Protein AF-A0A1V5IVJ1-F1 (afdb_monomer_lite)

pLDDT: mean 81.97, std 13.5, range [37.94, 95.31]

Secondary structure (DSSP, 8-state):
--TTTTTS-----S--TTB-TT--B---IIIIIHHHHHHHHH-HHHHHHHHHHHHHHHHHSTTTT----S-HHHHHHHHHHHHHHHHHHHHHH-S-------HHHHHHHHHSS---HHHHHHHHHHHHHHTTSSEEEE-HHHHHHHHTT--SHHHHHHHTT-TTTHHHHHHHHSHHHHHHHHHHHHHTTS-EEE--TT-S-EEEESS--HHHHHHHHHHHHHHHHHHHHHHHHHT--

Structure (mmCIF, N/CA/C/O backbone):
data_AF-A0A1V5IVJ1-F1
#
_entry.id   AF-A0A1V5IVJ1-F1
#
loop_
_atom_site.group_PDB
_atom_site.id
_atom_site.type_symbol
_atom_site.label_atom_id
_atom_site.label_alt_id
_atom_site.label_comp_id
_atom_site.label_asym_id
_atom_site.label_entity_id
_atom_site.label_seq_id
_atom_site.pdbx_PDB_ins_code
_atom_site.Cartn_x
_atom_site.Cartn_y
_atom_site.Cartn_z
_atom_site.occupancy
_atom_site.B_iso_or_equiv
_atom_site.auth_seq_id
_atom_site.auth_comp_id
_atom_site.auth_asym_id
_atom_site.auth_atom_id
_atom_site.pdbx_PDB_model_num
ATOM 1 N N . MET A 1 1 ? -9.839 -1.812 45.094 1.00 43.66 1 MET A N 1
ATOM 2 C CA . MET A 1 1 ? -11.098 -2.461 44.650 1.00 43.66 1 MET A CA 1
ATOM 3 C C . MET A 1 1 ? -12.091 -2.647 45.793 1.00 43.66 1 MET A C 1
ATOM 5 O O . MET A 1 1 ? -13.270 -2.751 45.511 1.00 43.66 1 MET A O 1
ATOM 9 N N . THR A 1 2 ? -11.648 -2.655 47.051 1.00 42.44 2 THR A N 1
ATOM 10 C CA . THR A 1 2 ? -12.499 -2.781 48.245 1.00 42.44 2 THR A CA 1
ATOM 11 C C . THR A 1 2 ? -13.197 -1.482 48.668 1.00 42.44 2 THR A C 1
ATOM 13 O O . THR A 1 2 ? -14.272 -1.553 49.240 1.00 42.44 2 THR A O 1
ATOM 16 N N . GLU A 1 3 ? -12.654 -0.309 48.332 1.00 37.94 3 GLU A N 1
ATOM 17 C CA . GLU A 1 3 ? -13.213 0.989 48.768 1.00 37.94 3 GLU A CA 1
ATOM 18 C C . GLU A 1 3 ? -14.495 1.414 48.026 1.00 37.94 3 GLU A C 1
ATOM 20 O O . GLU A 1 3 ? -15.264 2.207 48.545 1.00 37.94 3 GLU A O 1
ATOM 25 N N . ALA A 1 4 ? -14.788 0.864 46.841 1.00 46.69 4 ALA A N 1
ATOM 26 C CA . ALA A 1 4 ? -15.993 1.231 46.079 1.00 46.69 4 ALA A CA 1
ATOM 27 C C . ALA A 1 4 ? -17.274 0.510 46.551 1.00 46.69 4 ALA A C 1
ATOM 29 O O . ALA A 1 4 ? -18.354 0.763 46.020 1.00 46.69 4 ALA A O 1
ATOM 30 N N . ILE A 1 5 ? -17.149 -0.417 47.507 1.00 47.50 5 ILE A N 1
ATOM 31 C CA . ILE A 1 5 ? -18.269 -1.199 48.047 1.00 47.50 5 ILE A CA 1
ATOM 32 C C . ILE A 1 5 ? -18.933 -0.453 49.218 1.00 47.50 5 ILE A C 1
ATOM 34 O O . ILE A 1 5 ? -20.138 -0.587 49.414 1.00 47.50 5 ILE A O 1
ATOM 38 N N . GLU A 1 6 ? -18.186 0.371 49.960 1.00 42.41 6 GLU A N 1
ATOM 39 C CA . GLU A 1 6 ? -18.682 1.035 51.177 1.00 42.41 6 GLU A CA 1
ATOM 40 C C . GLU A 1 6 ? -19.533 2.291 50.912 1.00 42.41 6 GLU A C 1
ATOM 42 O O . GLU A 1 6 ? -20.370 2.628 51.744 1.00 42.41 6 GLU A O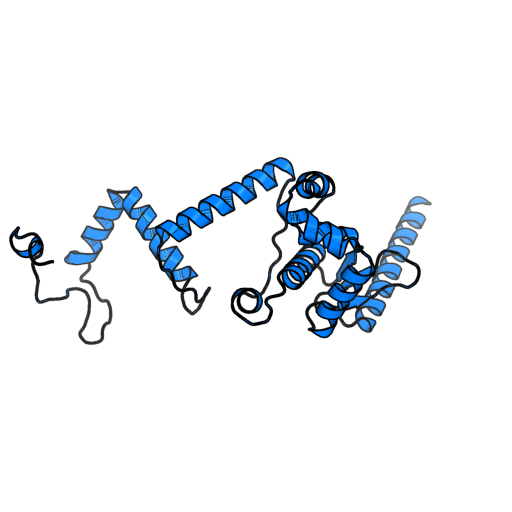 1
ATOM 47 N N . ASP A 1 7 ? -19.429 2.914 49.732 1.00 46.75 7 ASP A N 1
ATOM 48 C CA . ASP A 1 7 ? -20.204 4.120 49.374 1.00 46.75 7 ASP A CA 1
ATOM 49 C C . ASP A 1 7 ? -21.573 3.828 48.717 1.00 46.75 7 ASP A C 1
ATOM 51 O O . ASP A 1 7 ? -22.264 4.741 48.266 1.00 46.75 7 ASP A O 1
ATOM 55 N N . GLY A 1 8 ? -22.003 2.562 48.646 1.00 44.66 8 GLY A N 1
ATOM 56 C CA . GLY A 1 8 ? -23.362 2.205 48.207 1.00 44.66 8 GLY A CA 1
ATOM 57 C C . GLY A 1 8 ? -23.671 2.431 46.718 1.00 44.66 8 GLY A C 1
ATOM 58 O O . GLY A 1 8 ? -24.839 2.454 46.338 1.00 44.66 8 GLY A O 1
ATOM 59 N N . VAL A 1 9 ? -22.656 2.584 45.860 1.00 51.34 9 VAL A N 1
ATOM 60 C CA . VAL A 1 9 ? -22.851 2.907 44.428 1.00 51.34 9 VAL A CA 1
ATOM 61 C C . VAL A 1 9 ? -22.916 1.664 43.524 1.00 51.34 9 VAL A C 1
ATOM 63 O O . VAL A 1 9 ? -23.372 1.756 42.387 1.00 51.34 9 VAL A O 1
ATOM 66 N N . ILE A 1 10 ? -22.523 0.479 44.003 1.00 44.56 10 ILE A N 1
ATOM 67 C CA . ILE A 1 10 ? -22.585 -0.760 43.209 1.00 44.56 10 ILE A CA 1
ATOM 68 C C . ILE A 1 10 ? -23.502 -1.766 43.908 1.00 44.56 10 ILE A C 1
ATOM 70 O O . ILE A 1 10 ? -23.067 -2.559 44.741 1.00 44.56 10 ILE A O 1
ATOM 74 N N . LEU A 1 11 ? -24.787 -1.724 43.554 1.00 43.91 11 LEU A N 1
ATOM 75 C CA . LEU A 1 11 ? -25.738 -2.786 43.867 1.00 43.91 11 LEU A CA 1
ATOM 76 C C . LEU A 1 11 ? -25.387 -4.005 43.003 1.00 43.91 11 LEU A C 1
ATOM 78 O O . LEU A 1 11 ? -25.538 -3.972 41.783 1.00 43.91 11 LEU A O 1
ATOM 82 N N . TYR A 1 12 ? -24.897 -5.076 43.627 1.00 43.28 12 TYR A N 1
ATOM 83 C CA . TYR A 1 12 ? -24.892 -6.394 42.995 1.00 43.28 12 TYR A CA 1
ATOM 84 C C . TYR A 1 12 ? -26.333 -6.905 42.996 1.00 43.28 12 TYR A C 1
ATOM 86 O O . TYR A 1 12 ? -26.776 -7.535 43.953 1.00 43.28 12 TYR A O 1
ATOM 94 N N . GLU A 1 13 ? -27.091 -6.590 41.949 1.00 50.44 13 GLU A N 1
ATOM 95 C CA . GLU A 1 13 ? -28.313 -7.336 41.673 1.00 50.44 13 GLU A CA 1
ATOM 96 C C . GLU A 1 13 ? -27.906 -8.729 41.173 1.00 50.44 13 GLU A C 1
ATOM 98 O O . GLU A 1 13 ? -27.255 -8.869 40.139 1.00 50.44 13 GLU A O 1
ATOM 103 N N . ASP A 1 14 ? -28.284 -9.770 41.923 1.00 50.06 14 ASP A N 1
ATOM 104 C CA . ASP A 1 14 ? -28.077 -11.193 41.586 1.00 50.06 14 ASP A CA 1
ATOM 105 C C . ASP A 1 14 ? -28.703 -11.597 40.233 1.00 50.06 14 ASP A C 1
ATOM 107 O O . ASP A 1 14 ? -28.431 -12.674 39.699 1.00 50.06 14 ASP A O 1
ATOM 111 N N . ASN A 1 15 ? -29.523 -10.724 39.647 1.00 53.91 15 ASN A N 1
ATOM 112 C CA . ASN A 1 15 ? -30.013 -10.851 38.289 1.00 53.91 15 ASN A CA 1
ATOM 113 C C . ASN A 1 15 ? -29.080 -10.100 37.349 1.00 53.91 15 ASN A C 1
ATOM 115 O O . ASN A 1 15 ? -29.074 -8.879 37.322 1.00 53.91 15 ASN A O 1
ATOM 119 N N . ASN A 1 16 ? -28.338 -10.834 36.526 1.00 56.56 16 ASN A N 1
ATOM 120 C CA . ASN A 1 16 ? -27.680 -10.279 35.351 1.00 56.56 16 ASN A CA 1
ATOM 121 C C . ASN A 1 16 ? -28.769 -10.035 34.279 1.00 56.56 16 ASN A C 1
ATOM 123 O O . ASN A 1 16 ? -29.047 -10.956 33.506 1.00 56.56 16 ASN A O 1
ATOM 127 N N . PRO A 1 17 ? -29.439 -8.860 34.221 1.00 60.94 17 PRO A N 1
ATOM 128 C CA . PRO A 1 17 ? -30.780 -8.704 33.630 1.00 60.94 17 PRO A CA 1
ATOM 129 C C . PRO A 1 17 ? -30.790 -8.800 32.102 1.00 60.94 17 PRO A C 1
ATOM 131 O O . PRO A 1 17 ? -31.817 -8.612 31.454 1.00 60.94 17 PRO A O 1
ATOM 134 N N . GLY A 1 18 ? -29.627 -9.051 31.508 1.00 64.50 18 GLY A N 1
ATOM 135 C CA . GLY A 1 18 ? -29.472 -9.168 30.077 1.00 64.50 18 GLY A CA 1
ATOM 136 C C . GLY A 1 18 ? -28.622 -10.325 29.614 1.00 64.50 18 GLY A C 1
ATOM 137 O O . GLY A 1 18 ? -28.438 -10.415 28.413 1.00 64.50 18 GLY A O 1
ATOM 138 N N . PHE A 1 19 ? -28.126 -11.215 30.475 1.00 67.69 19 PHE A N 1
ATOM 139 C CA . PHE A 1 19 ? -27.420 -12.413 30.014 1.00 67.69 19 PHE A CA 1
ATOM 140 C C . PHE A 1 19 ? -28.068 -13.670 30.578 1.00 67.69 19 PHE A C 1
ATOM 142 O O . PHE A 1 19 ? -28.168 -13.838 31.790 1.00 67.69 19 PHE A O 1
ATOM 149 N N . ASP A 1 20 ? -28.486 -14.573 29.692 1.00 74.81 20 ASP A N 1
ATOM 150 C CA . ASP A 1 20 ? -28.977 -15.879 30.118 1.00 74.81 20 ASP A CA 1
ATOM 151 C C . ASP A 1 20 ? -27.824 -16.797 30.570 1.00 74.81 20 ASP A C 1
ATOM 153 O O . ASP A 1 20 ? -26.641 -16.534 30.335 1.00 74.81 20 ASP A O 1
ATOM 157 N N . ALA A 1 21 ? -28.162 -17.932 31.188 1.00 72.38 21 ALA A N 1
ATOM 158 C CA . ALA A 1 21 ? -27.181 -18.920 31.649 1.00 72.38 21 ALA A CA 1
ATOM 159 C C . ALA A 1 21 ? -26.329 -19.540 30.516 1.00 72.38 21 ALA A C 1
ATOM 161 O O . ALA A 1 21 ? -25.344 -20.225 30.788 1.00 72.38 21 ALA A O 1
ATOM 162 N N . LYS A 1 22 ? -26.702 -19.328 29.247 1.00 75.44 22 LYS A N 1
ATOM 163 C CA . LYS A 1 22 ? -25.954 -19.764 28.058 1.00 75.44 22 LYS A CA 1
ATOM 164 C C . LYS A 1 22 ? -25.075 -18.644 27.485 1.00 75.44 22 LYS A C 1
ATOM 166 O O . LYS A 1 22 ? -24.388 -18.874 26.492 1.00 75.44 22 LYS A O 1
ATOM 171 N N . GLY A 1 23 ? -25.071 -17.464 28.107 1.00 69.62 23 GLY A N 1
ATOM 172 C CA . GLY A 1 23 ? -24.316 -16.291 27.679 1.00 69.62 23 GLY A CA 1
ATOM 173 C C . GLY A 1 23 ? -24.965 -15.514 26.532 1.00 69.62 23 GLY A C 1
ATOM 174 O O . GLY A 1 23 ? -24.303 -14.657 25.946 1.00 69.62 23 GLY A O 1
ATOM 175 N N . ASN A 1 24 ? -26.227 -15.788 26.188 1.00 75.19 24 ASN A N 1
ATOM 176 C CA . ASN A 1 24 ? -26.945 -14.985 25.202 1.00 75.19 24 ASN A CA 1
ATOM 177 C C . ASN A 1 24 ? -27.361 -13.657 25.825 1.00 75.19 24 ASN A C 1
ATOM 179 O O . ASN A 1 24 ? -27.881 -13.627 26.941 1.00 75.19 24 ASN A O 1
ATOM 183 N N . PHE A 1 25 ? -27.166 -12.575 25.075 1.00 79.94 25 PHE A N 1
ATOM 184 C CA . PHE A 1 25 ? -27.536 -11.236 25.507 1.00 79.94 25 PHE A CA 1
ATOM 185 C C . PHE A 1 25 ? -29.002 -10.933 25.157 1.00 79.94 25 PHE A C 1
ATOM 187 O O . PHE A 1 25 ? -29.312 -10.692 23.992 1.00 79.94 25 PHE A O 1
ATOM 194 N N . ASN A 1 26 ? -29.885 -10.950 26.157 1.00 76.94 26 ASN A N 1
ATOM 195 C CA . ASN A 1 26 ? -31.317 -10.650 26.073 1.00 76.94 26 ASN A CA 1
ATOM 196 C C . ASN A 1 26 ? -31.719 -9.625 27.156 1.00 76.94 26 ASN A C 1
ATOM 198 O O . ASN A 1 26 ? -32.414 -9.990 28.103 1.00 76.94 26 ASN A O 1
ATOM 202 N N . PRO A 1 27 ? -31.251 -8.367 27.071 1.00 77.69 27 PRO A N 1
ATOM 203 C CA . PRO A 1 27 ? -31.594 -7.330 28.040 1.00 77.69 27 PRO A CA 1
ATOM 204 C C . PRO A 1 27 ? -33.080 -6.991 27.990 1.00 77.69 27 PRO A C 1
ATOM 206 O O . PRO A 1 27 ? -33.656 -6.847 26.908 1.00 77.69 27 PRO A O 1
ATOM 209 N N . GLU A 1 28 ? -33.685 -6.803 29.160 1.00 78.50 28 GLU A N 1
ATOM 210 C CA . GLU A 1 28 ? -35.045 -6.282 29.249 1.00 78.50 28 GLU A CA 1
ATOM 211 C C . GLU A 1 28 ? -35.093 -4.848 28.684 1.00 78.50 28 GLU A C 1
ATOM 213 O O . GLU A 1 28 ? -34.353 -3.975 29.158 1.00 78.50 28 GLU A O 1
ATOM 218 N N . PRO A 1 29 ? -35.919 -4.576 27.653 1.00 77.56 29 PRO A N 1
ATOM 219 C CA . PRO A 1 29 ? -35.870 -3.296 26.957 1.00 77.56 29 PRO A CA 1
ATOM 220 C C . PRO A 1 29 ? -36.126 -2.094 27.865 1.00 77.56 29 PRO A C 1
ATOM 222 O O . PRO A 1 29 ? -35.379 -1.120 27.807 1.00 77.56 29 PRO A O 1
ATOM 225 N N . ASP A 1 30 ? -37.126 -2.176 28.741 1.00 79.19 30 ASP A N 1
ATOM 226 C CA . ASP A 1 30 ? -37.542 -1.045 29.573 1.00 79.19 30 ASP A CA 1
ATOM 227 C C . ASP A 1 30 ? -36.564 -0.743 30.715 1.00 79.19 30 ASP A C 1
ATOM 229 O O . ASP A 1 30 ? -36.377 0.422 31.065 1.00 79.19 30 ASP A O 1
ATOM 233 N N . LEU A 1 31 ? -35.896 -1.768 31.253 1.00 73.62 31 LEU A N 1
ATOM 234 C CA . LEU A 1 31 ? -34.946 -1.618 32.359 1.00 73.62 31 LEU A CA 1
ATOM 235 C C . LEU A 1 31 ? -33.523 -1.307 31.890 1.00 73.62 31 LEU A C 1
ATOM 237 O O . LEU A 1 31 ? -32.784 -0.618 32.589 1.00 73.62 31 LEU A O 1
ATOM 241 N N . CYS A 1 32 ? -33.120 -1.806 30.718 1.00 73.38 32 CYS A N 1
ATOM 242 C CA . CYS A 1 32 ? -31.726 -1.737 30.279 1.00 73.38 32 CYS A CA 1
ATOM 243 C C . CYS A 1 32 ? -31.532 -0.948 28.980 1.00 73.38 32 CYS A C 1
ATOM 245 O O . CYS A 1 32 ? -30.604 -0.143 28.891 1.00 73.38 32 CYS A O 1
ATOM 247 N N . LEU A 1 33 ? -32.376 -1.155 27.961 1.00 78.25 33 LEU A N 1
ATOM 248 C CA . LEU A 1 33 ? -32.174 -0.530 26.646 1.00 78.25 33 LEU A CA 1
ATOM 249 C C . LEU A 1 33 ? -32.688 0.910 26.604 1.00 78.25 33 LEU A C 1
ATOM 251 O O . LEU A 1 33 ? -31.963 1.792 26.155 1.00 78.25 33 LEU A O 1
ATOM 255 N N . ASN A 1 34 ? -33.900 1.170 27.091 1.00 84.38 34 ASN A N 1
ATOM 256 C CA . ASN A 1 34 ? -34.519 2.495 27.033 1.00 84.38 34 ASN A CA 1
ATOM 257 C C . ASN A 1 34 ? -33.730 3.557 27.822 1.00 84.38 34 ASN A C 1
ATOM 259 O O . ASN A 1 34 ? -33.500 4.637 27.271 1.00 84.38 34 ASN A O 1
ATOM 263 N N . PRO A 1 35 ? -33.239 3.285 29.050 1.00 85.31 35 PRO A N 1
ATOM 264 C CA . PRO A 1 35 ? -32.388 4.236 29.763 1.00 85.31 35 PRO A CA 1
ATOM 265 C C . PRO A 1 35 ? -31.069 4.505 29.035 1.00 85.31 35 PRO A C 1
ATOM 267 O O . PRO A 1 35 ? -30.630 5.651 28.965 1.00 85.31 35 PRO A O 1
ATOM 270 N N . LEU A 1 36 ? -30.457 3.470 28.445 1.00 82.75 36 LEU A N 1
ATOM 271 C CA . LEU A 1 36 ? -29.227 3.613 27.668 1.00 82.75 36 LEU A CA 1
ATOM 272 C C . LEU A 1 36 ? -29.454 4.450 26.403 1.00 82.75 36 LEU A C 1
ATOM 274 O O . LEU A 1 36 ? -28.656 5.333 26.107 1.00 82.75 36 LEU A O 1
ATOM 278 N N . VAL A 1 37 ? -30.539 4.202 25.665 1.00 86.25 37 VAL A N 1
ATOM 279 C CA . VAL A 1 37 ? -30.902 4.990 24.478 1.00 86.25 37 VAL A CA 1
ATOM 280 C C . VAL A 1 37 ? -31.110 6.450 24.863 1.00 86.25 37 VAL A C 1
ATOM 282 O O . VAL A 1 37 ? -30.504 7.320 24.245 1.00 86.25 37 VAL A O 1
ATOM 285 N N . LYS A 1 38 ? -31.873 6.715 25.927 1.00 89.12 38 LYS A N 1
ATOM 286 C CA . LYS A 1 38 ? -32.098 8.072 26.430 1.00 89.12 38 LYS A CA 1
ATOM 287 C C . LYS A 1 38 ? -30.787 8.769 26.814 1.00 89.12 38 LYS A C 1
ATOM 289 O O . LYS A 1 38 ? -30.572 9.913 26.431 1.00 89.12 38 LYS A O 1
ATOM 294 N N . LEU A 1 39 ? -29.875 8.066 27.486 1.00 87.94 39 LEU A N 1
ATOM 295 C CA . LEU A 1 39 ? -28.550 8.592 27.829 1.00 87.94 39 LEU A CA 1
ATOM 296 C C . LEU A 1 39 ? -27.737 8.974 26.578 1.00 87.94 39 LEU A C 1
ATOM 298 O O . LEU A 1 39 ? -27.104 10.025 26.548 1.00 87.94 39 LEU A O 1
ATOM 302 N N . LEU A 1 40 ? -27.775 8.147 25.529 1.00 89.94 40 LEU A N 1
ATOM 303 C CA . LEU A 1 40 ? -27.100 8.429 24.255 1.00 89.94 40 LEU A CA 1
ATOM 304 C C . LEU A 1 40 ? -27.788 9.558 23.460 1.00 89.94 40 LEU A C 1
ATOM 306 O O . LEU A 1 40 ? -27.151 10.216 22.637 1.00 89.94 40 LEU A O 1
ATOM 310 N N . GLU A 1 41 ? -29.085 9.781 23.659 1.00 91.88 41 GLU A N 1
ATOM 311 C CA . GLU A 1 41 ? -29.806 10.916 23.076 1.00 91.88 41 GLU A CA 1
ATOM 312 C C . GLU A 1 41 ? -29.465 12.234 23.782 1.00 91.88 41 GLU A C 1
ATOM 314 O O . GLU A 1 41 ? -29.285 13.253 23.112 1.00 91.88 41 GLU A O 1
ATOM 319 N N . GLU A 1 42 ? -29.333 12.204 25.109 1.00 94.69 42 GLU A N 1
ATOM 320 C CA . GLU A 1 42 ? -29.007 13.366 25.942 1.00 94.69 42 GLU A CA 1
ATOM 321 C C . GLU A 1 42 ? -27.520 13.758 25.850 1.00 94.69 42 GLU A C 1
ATOM 323 O O . GLU A 1 42 ? -27.202 14.949 25.813 1.00 94.69 42 GLU A O 1
ATOM 328 N N . ASP A 1 43 ? -26.606 12.785 25.742 1.00 93.44 43 ASP A N 1
ATOM 329 C CA . ASP A 1 43 ? -25.166 13.017 25.591 1.00 93.44 43 ASP A CA 1
ATOM 330 C C . ASP A 1 43 ? -24.650 12.588 24.205 1.00 93.44 43 ASP A C 1
ATOM 332 O O . ASP A 1 43 ? -24.231 11.451 23.956 1.00 93.44 43 ASP A O 1
ATOM 336 N N . SER A 1 44 ? -24.609 13.563 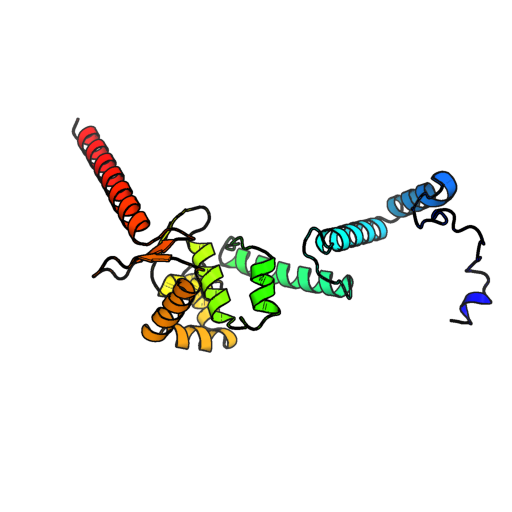23.292 1.00 92.25 44 SER A N 1
ATOM 337 C CA . SER A 1 44 ? -24.062 13.380 21.941 1.00 92.25 44 SER A CA 1
ATOM 338 C C . SER A 1 44 ? -22.609 12.891 21.912 1.00 92.25 44 SER A C 1
ATOM 340 O O . SER A 1 44 ? -22.249 12.121 21.021 1.00 92.25 44 SER A O 1
ATOM 342 N N . ARG A 1 45 ? -21.774 13.285 22.882 1.00 90.50 45 ARG A N 1
ATOM 343 C CA . ARG A 1 45 ? -20.370 12.867 22.932 1.00 90.50 45 ARG A CA 1
ATOM 344 C C . ARG A 1 45 ? -20.276 11.398 23.317 1.00 90.50 45 ARG A C 1
ATOM 346 O O . ARG A 1 45 ? -19.540 10.652 22.673 1.00 90.50 45 ARG A O 1
ATOM 353 N N . MET A 1 46 ? -21.031 10.984 24.333 1.00 89.00 46 MET A N 1
ATOM 354 C CA . MET A 1 46 ? -21.102 9.582 24.738 1.00 89.00 46 MET A CA 1
ATOM 355 C C . MET A 1 46 ? -21.603 8.704 23.587 1.00 89.00 46 MET A C 1
ATOM 357 O O . MET A 1 46 ? -21.031 7.644 23.322 1.00 89.00 46 MET A O 1
ATOM 361 N N . ARG A 1 47 ? -22.615 9.170 22.847 1.00 91.88 47 ARG A N 1
ATOM 362 C CA . ARG A 1 47 ? -23.110 8.488 21.647 1.00 91.88 47 ARG A CA 1
ATOM 363 C C . ARG A 1 47 ? -22.039 8.312 20.581 1.00 91.88 47 ARG A C 1
ATOM 365 O O . ARG A 1 47 ? -21.868 7.204 20.073 1.00 91.88 47 ARG A O 1
ATOM 372 N N . ASP A 1 48 ? -21.307 9.368 20.256 1.00 89.81 48 ASP A N 1
ATOM 373 C CA . ASP A 1 48 ? -20.263 9.312 19.233 1.00 89.81 48 ASP A CA 1
ATOM 374 C C . ASP A 1 48 ? -19.108 8.384 19.650 1.00 89.81 48 ASP A C 1
ATOM 376 O O . ASP A 1 48 ? -18.586 7.623 18.829 1.00 89.81 48 ASP A O 1
ATOM 380 N N . GLU A 1 49 ? -18.736 8.381 20.935 1.00 88.19 49 GLU A N 1
ATOM 381 C CA . GLU A 1 49 ? -17.741 7.454 21.486 1.00 88.19 49 GLU A CA 1
ATOM 382 C C . GLU A 1 49 ? -18.226 5.994 21.443 1.00 88.19 49 GLU A C 1
ATOM 384 O O . GLU A 1 49 ? -17.459 5.107 21.052 1.00 88.19 49 GLU A O 1
ATOM 389 N N . ALA A 1 50 ? -19.499 5.736 21.761 1.00 88.94 50 ALA A N 1
ATOM 390 C CA . ALA A 1 50 ? -20.100 4.406 21.673 1.00 88.94 50 ALA A CA 1
ATOM 391 C C . ALA A 1 50 ? -20.148 3.889 20.224 1.00 88.94 50 ALA A C 1
ATOM 393 O O . ALA A 1 50 ? -19.759 2.747 19.959 1.00 88.94 50 ALA A O 1
ATOM 394 N N . ILE A 1 51 ? -20.551 4.739 19.271 1.00 90.06 51 ILE A N 1
ATOM 395 C CA . ILE A 1 51 ? -20.553 4.416 17.836 1.00 90.06 51 ILE A CA 1
ATOM 396 C C . ILE A 1 51 ? -19.135 4.091 17.361 1.00 90.06 51 ILE A C 1
ATOM 398 O O . ILE A 1 51 ? -18.929 3.069 16.702 1.00 90.06 51 ILE A O 1
ATOM 402 N N . LEU A 1 52 ? -18.149 4.925 17.707 1.00 87.94 52 LEU A N 1
ATOM 403 C CA . LEU A 1 52 ? -16.756 4.686 17.337 1.00 87.94 52 LEU A CA 1
ATOM 404 C C . LEU A 1 52 ? -16.252 3.359 17.913 1.00 87.94 52 LEU A C 1
ATOM 406 O O . LEU A 1 52 ? -15.626 2.579 17.198 1.00 87.94 52 LEU A O 1
ATOM 410 N N . ASN A 1 53 ? -16.543 3.084 19.185 1.00 88.50 53 ASN A N 1
ATOM 411 C CA . ASN A 1 53 ? -16.150 1.840 19.836 1.00 88.50 53 ASN A CA 1
ATOM 412 C C . ASN A 1 53 ? -16.723 0.617 19.098 1.00 88.50 53 ASN A C 1
ATOM 414 O O . ASN A 1 53 ? -15.988 -0.309 18.748 1.00 88.50 53 ASN A O 1
ATOM 418 N N . TYR A 1 54 ? -18.017 0.651 18.773 1.00 89.69 54 TYR A N 1
ATOM 419 C CA . TYR A 1 54 ? -18.670 -0.398 17.992 1.00 89.69 54 TYR A CA 1
ATOM 420 C C . TYR A 1 54 ? -18.015 -0.588 16.613 1.00 89.69 54 TYR A C 1
ATOM 422 O O . TYR A 1 54 ? -17.677 -1.712 16.234 1.00 89.69 54 TYR A O 1
ATOM 430 N N . GLN A 1 55 ? -17.777 0.503 15.879 1.00 90.44 55 GLN A N 1
ATOM 431 C CA . GLN A 1 55 ? -17.139 0.464 14.558 1.00 90.44 55 GLN A CA 1
ATOM 432 C C . GLN A 1 55 ? -15.727 -0.128 14.614 1.00 90.44 55 GLN A C 1
ATOM 434 O O . GLN A 1 55 ? -15.359 -0.929 13.750 1.00 90.44 55 GLN A O 1
ATOM 439 N N . LEU A 1 56 ? -14.945 0.234 15.636 1.00 89.00 56 LEU A N 1
ATOM 440 C CA . LEU A 1 56 ? -13.610 -0.311 15.858 1.00 89.00 56 LEU A CA 1
ATOM 441 C C . LEU A 1 56 ? -13.672 -1.820 16.103 1.00 89.00 56 LEU A C 1
ATOM 443 O O . LEU A 1 56 ? -13.009 -2.571 15.387 1.00 89.00 56 LEU A O 1
ATOM 447 N N . HIS A 1 57 ? -14.514 -2.276 17.035 1.00 88.50 57 HIS A N 1
ATOM 448 C CA . HIS A 1 57 ? -14.665 -3.702 17.331 1.00 88.50 57 HIS A CA 1
ATOM 449 C C . HIS A 1 57 ? -15.133 -4.511 16.119 1.00 88.50 57 HIS A C 1
ATOM 451 O O . HIS A 1 57 ? -14.575 -5.581 15.846 1.00 88.50 57 HIS A O 1
ATOM 457 N N . LEU A 1 58 ? -16.097 -3.989 15.355 1.00 91.19 58 LEU A N 1
ATOM 458 C CA . LEU A 1 58 ? -16.556 -4.609 14.115 1.00 91.19 58 LEU A CA 1
ATOM 459 C C . LEU A 1 58 ? -15.410 -4.713 13.102 1.00 91.19 58 LEU A C 1
ATOM 461 O O . LEU A 1 58 ? -15.128 -5.800 12.598 1.00 91.19 58 LEU A O 1
ATOM 465 N N . GLY A 1 59 ? -14.696 -3.612 12.853 1.00 89.12 59 GLY A N 1
ATOM 466 C CA . GLY A 1 59 ? -13.577 -3.572 11.913 1.00 89.12 59 GLY A CA 1
ATOM 467 C C . GLY A 1 59 ? -12.422 -4.496 12.306 1.00 89.12 59 GLY A C 1
ATOM 468 O O . GLY A 1 59 ? -11.768 -5.074 11.437 1.00 89.12 59 GLY A O 1
ATOM 469 N N . THR A 1 60 ? -12.181 -4.696 13.601 1.00 89.06 60 THR A N 1
ATOM 470 C CA . THR A 1 60 ? -11.103 -5.565 14.095 1.00 89.06 60 THR A CA 1
ATOM 471 C C . THR A 1 60 ? -11.509 -7.011 14.345 1.00 89.06 60 THR A C 1
ATOM 473 O O . THR A 1 60 ? -10.644 -7.844 14.623 1.00 89.06 60 THR A O 1
ATOM 476 N N . SER A 1 61 ? -12.797 -7.329 14.201 1.00 89.94 61 SER A N 1
ATOM 477 C CA . SER A 1 61 ? -13.339 -8.681 14.353 1.00 89.94 61 SER A CA 1
ATOM 478 C C . SER A 1 61 ? -12.638 -9.713 13.458 1.00 89.94 61 SER A C 1
ATOM 480 O O . SER A 1 61 ? -11.948 -9.380 12.485 1.00 89.94 61 SER A O 1
ATOM 482 N N . LYS A 1 62 ? -12.824 -11.000 13.783 1.00 87.38 62 LYS A N 1
ATOM 483 C CA . LYS A 1 62 ? -12.218 -12.129 13.053 1.00 87.38 62 LYS A CA 1
ATOM 484 C C . LYS A 1 62 ? -12.582 -12.135 11.564 1.00 87.38 62 LYS A C 1
ATOM 486 O O . LYS A 1 62 ? -11.728 -12.481 10.747 1.00 87.38 62 LYS A O 1
ATOM 491 N N . ASP A 1 63 ? -13.791 -11.691 11.236 1.00 88.56 63 ASP A N 1
ATOM 492 C CA . ASP A 1 63 ? -14.320 -11.665 9.868 1.00 88.56 63 ASP A CA 1
ATOM 493 C C . ASP A 1 63 ? -13.784 -10.483 9.045 1.00 88.56 63 ASP A C 1
ATOM 495 O O . ASP A 1 63 ? -13.795 -10.519 7.815 1.00 88.56 63 ASP A O 1
ATOM 499 N N . HIS A 1 64 ? -13.242 -9.459 9.712 1.00 89.31 64 HIS A N 1
ATOM 500 C CA . HIS A 1 64 ? -12.723 -8.244 9.088 1.00 89.31 64 HIS A CA 1
ATOM 501 C C . HIS A 1 64 ? -11.195 -8.197 9.157 1.00 89.31 64 HIS A C 1
ATOM 503 O O . HIS A 1 64 ? -10.530 -8.950 8.447 1.00 89.31 64 HIS A O 1
ATOM 509 N N . LEU A 1 65 ? -10.593 -7.323 9.966 1.00 89.00 65 LEU A N 1
ATOM 510 C CA . LEU A 1 65 ? -9.136 -7.177 10.017 1.00 89.00 65 LEU A CA 1
ATOM 511 C C . LEU A 1 65 ? -8.455 -8.236 10.889 1.00 89.00 65 LEU A C 1
ATOM 513 O O . LEU A 1 65 ? -7.278 -8.508 10.679 1.00 89.00 65 LEU A O 1
ATOM 517 N N . ARG A 1 66 ? -9.168 -8.883 11.820 1.00 89.19 66 ARG A N 1
ATOM 518 C CA . ARG A 1 66 ? -8.588 -9.848 12.771 1.00 89.19 66 ARG A CA 1
ATOM 519 C C . ARG A 1 66 ? -7.376 -9.253 13.510 1.00 89.19 66 ARG A C 1
ATOM 521 O O . ARG A 1 66 ? -6.308 -9.858 13.586 1.00 89.19 66 ARG A O 1
ATOM 528 N N . ILE A 1 67 ? -7.544 -8.044 14.039 1.00 85.50 67 ILE A N 1
ATOM 529 C CA . ILE A 1 67 ? -6.527 -7.338 14.830 1.00 85.50 67 ILE A CA 1
ATOM 530 C C . ILE A 1 67 ? -7.003 -7.295 16.279 1.00 85.50 67 ILE A C 1
ATOM 532 O O . ILE A 1 67 ? -8.187 -7.135 16.538 1.00 85.50 67 ILE A O 1
ATOM 536 N N . ASN A 1 68 ? -6.088 -7.430 17.236 1.00 84.31 68 ASN A N 1
ATOM 537 C CA . ASN A 1 68 ? -6.433 -7.216 18.636 1.00 84.31 68 ASN A CA 1
ATOM 538 C C . ASN A 1 68 ? -6.277 -5.732 19.001 1.00 84.31 68 ASN A C 1
ATOM 540 O O . ASN A 1 68 ? -5.185 -5.176 18.848 1.00 84.31 68 ASN A O 1
ATOM 544 N N . ILE A 1 69 ? -7.346 -5.101 19.489 1.00 81.50 69 ILE A N 1
ATOM 545 C CA . ILE A 1 69 ? -7.298 -3.727 19.990 1.00 81.50 69 ILE A CA 1
ATOM 546 C C . ILE A 1 69 ? -6.831 -3.745 21.442 1.00 81.50 69 ILE A C 1
ATOM 548 O O . ILE A 1 69 ? -7.491 -4.307 22.306 1.00 81.50 69 ILE A O 1
ATOM 552 N N . LYS A 1 70 ? -5.702 -3.086 21.718 1.00 84.12 70 LYS A N 1
ATOM 553 C CA . LYS A 1 70 ? -5.226 -2.872 23.095 1.00 84.12 70 LYS A CA 1
ATOM 554 C C . LYS A 1 70 ? -5.774 -1.590 23.722 1.00 84.12 70 LYS A C 1
ATOM 556 O O . LYS A 1 70 ? -5.842 -1.488 24.938 1.00 84.12 70 LYS A O 1
ATOM 561 N N . SER A 1 71 ? -6.090 -0.590 22.899 1.00 86.56 71 SER A N 1
ATOM 562 C CA . SER A 1 71 ? -6.541 0.727 23.348 1.00 86.56 71 SER A CA 1
ATOM 563 C C . SER A 1 71 ? -7.249 1.466 22.212 1.00 86.56 71 SER A C 1
ATOM 565 O O . SER A 1 71 ? -6.642 1.739 21.173 1.00 86.56 71 SER A O 1
ATOM 567 N N . ASN A 1 72 ? -8.517 1.821 22.428 1.00 85.12 72 ASN A N 1
ATOM 568 C CA . ASN A 1 72 ? -9.299 2.621 21.482 1.00 85.12 72 ASN A CA 1
ATOM 569 C C . ASN A 1 72 ? -8.731 4.034 21.326 1.00 85.12 72 ASN A C 1
ATOM 571 O O . ASN A 1 72 ? -8.663 4.550 20.212 1.00 85.12 72 ASN A O 1
ATOM 575 N N . SER A 1 73 ? -8.280 4.646 22.426 1.00 85.88 73 SER A N 1
ATOM 576 C CA . SER A 1 73 ? -7.698 5.990 22.406 1.00 85.88 73 SER A CA 1
ATOM 577 C C . SER A 1 73 ? -6.420 6.040 21.571 1.00 85.88 73 SER A C 1
ATOM 579 O O . SER A 1 73 ? -6.248 6.959 20.771 1.00 85.88 73 SER A O 1
ATOM 581 N N . ASN A 1 74 ? -5.560 5.023 21.678 1.00 87.75 74 ASN A N 1
ATOM 582 C CA . ASN A 1 74 ? -4.353 4.938 20.861 1.00 87.75 74 ASN A CA 1
ATOM 583 C C . ASN A 1 74 ? -4.684 4.762 19.370 1.00 87.75 74 ASN A C 1
ATOM 585 O O . ASN A 1 74 ? -4.127 5.467 18.535 1.00 87.75 74 ASN A O 1
ATOM 589 N N . ILE A 1 75 ? -5.630 3.877 19.026 1.00 85.88 75 ILE A N 1
ATOM 590 C CA . ILE A 1 75 ? -6.054 3.690 17.627 1.00 85.88 75 ILE A CA 1
ATOM 591 C C . ILE A 1 75 ? -6.616 4.987 17.047 1.00 85.88 75 ILE A C 1
ATOM 593 O O . ILE A 1 75 ? -6.261 5.358 15.928 1.00 85.88 75 ILE A O 1
ATOM 597 N N . LYS A 1 76 ? -7.460 5.692 17.809 1.00 86.12 76 LYS A N 1
ATOM 598 C CA . LYS A 1 76 ? -8.019 6.981 17.397 1.00 86.12 76 LYS A CA 1
ATOM 599 C C . LYS A 1 76 ? -6.912 8.003 17.137 1.00 86.12 76 LYS A C 1
ATOM 601 O O . LYS A 1 76 ? -6.877 8.581 16.057 1.00 86.12 76 LYS A O 1
ATOM 606 N N . SER A 1 77 ? -5.976 8.157 18.073 1.00 90.25 77 SER A N 1
ATOM 607 C CA . SER A 1 77 ? -4.839 9.078 17.934 1.00 90.25 77 SER A CA 1
ATOM 608 C C . SER A 1 77 ? -3.996 8.777 16.687 1.00 90.25 77 SER A C 1
ATOM 610 O O . SER A 1 77 ? -3.735 9.663 15.874 1.00 90.25 77 SER A O 1
ATOM 612 N N . GLN A 1 78 ? -3.652 7.505 16.463 1.00 89.81 78 GLN A N 1
ATOM 613 C CA . GLN A 1 78 ? -2.893 7.076 15.282 1.00 89.81 78 GLN A CA 1
ATOM 614 C C . GLN A 1 78 ? -3.657 7.317 13.975 1.00 89.81 78 GLN A C 1
ATOM 616 O O . GLN A 1 78 ? -3.070 7.707 12.964 1.00 89.81 78 GLN A O 1
ATOM 621 N N . TRP A 1 79 ? -4.972 7.091 13.976 1.00 88.12 79 TRP A N 1
ATOM 622 C CA . TRP A 1 79 ? -5.819 7.366 12.821 1.00 88.12 79 TRP A CA 1
ATOM 623 C C . TRP A 1 79 ? -5.907 8.868 12.515 1.00 88.12 79 TRP A C 1
ATOM 625 O O . TRP A 1 79 ? -5.831 9.261 11.348 1.00 88.12 79 TRP A O 1
ATOM 635 N N . GLU A 1 80 ? -6.021 9.714 13.539 1.00 91.81 80 GLU A N 1
ATOM 636 C CA . GLU A 1 80 ? -6.023 11.172 13.392 1.00 91.81 80 GLU A CA 1
ATOM 637 C C . GLU A 1 80 ? -4.684 11.682 12.848 1.00 91.81 80 GLU A C 1
ATOM 639 O O . GLU A 1 80 ? -4.661 12.509 11.933 1.00 91.81 80 GLU A O 1
ATOM 644 N N . GLU A 1 81 ? -3.564 11.165 13.355 1.00 94.69 81 GLU A N 1
ATOM 645 C CA . GLU A 1 81 ? -2.225 11.482 12.856 1.00 94.69 81 GLU A CA 1
ATOM 646 C C . GLU A 1 81 ? -2.066 11.082 11.382 1.00 94.69 81 GLU A C 1
ATOM 648 O O . GLU A 1 81 ? -1.705 11.913 10.543 1.00 94.69 81 GLU A O 1
ATOM 653 N N . ALA A 1 82 ? -2.424 9.843 11.032 1.00 91.00 82 ALA A N 1
ATOM 654 C CA . ALA A 1 82 ? -2.384 9.366 9.652 1.00 91.00 82 ALA A CA 1
ATOM 655 C C . ALA A 1 82 ? -3.280 10.206 8.725 1.00 91.00 82 ALA A C 1
ATOM 657 O O . ALA A 1 82 ? -2.900 10.514 7.591 1.00 91.00 82 ALA A O 1
ATOM 658 N N . SER A 1 83 ? -4.451 10.625 9.213 1.00 92.69 83 SER A N 1
ATOM 659 C CA . SER A 1 83 ? -5.376 11.486 8.473 1.00 92.69 83 SER A CA 1
ATOM 660 C C . SER A 1 83 ? -4.785 12.873 8.220 1.00 92.69 83 SER A C 1
ATOM 662 O O . SER A 1 83 ? -4.884 13.374 7.100 1.00 92.69 83 SER A O 1
ATOM 664 N N . LYS A 1 84 ? -4.108 13.468 9.210 1.00 95.31 84 LYS A N 1
ATOM 665 C CA . LYS A 1 84 ? -3.403 14.753 9.056 1.00 95.31 84 LYS A CA 1
ATOM 666 C C . LYS A 1 84 ? -2.265 14.656 8.044 1.00 95.31 84 LYS A C 1
ATOM 668 O O . LYS A 1 84 ? -2.155 15.521 7.177 1.00 95.31 84 LYS A O 1
ATOM 673 N N . ILE A 1 85 ? -1.458 13.594 8.105 1.00 91.50 85 ILE A N 1
ATOM 674 C CA . ILE A 1 85 ? -0.369 13.352 7.143 1.00 91.50 85 ILE A CA 1
ATOM 675 C C . ILE A 1 85 ? -0.931 13.259 5.720 1.00 91.50 85 ILE A C 1
ATOM 677 O O . ILE A 1 85 ? -0.444 13.938 4.813 1.00 91.50 85 ILE A O 1
ATOM 681 N N . LYS A 1 86 ? -1.996 12.469 5.533 1.00 91.81 86 LYS A N 1
ATOM 682 C CA . LYS A 1 86 ? -2.669 12.333 4.238 1.00 91.81 86 LYS A CA 1
ATOM 683 C C . LYS A 1 86 ? -3.201 13.678 3.739 1.00 91.81 86 LYS A C 1
ATOM 685 O O . LYS A 1 86 ? -2.936 14.046 2.600 1.00 91.81 86 LYS A O 1
ATOM 690 N N . GLN A 1 87 ? -3.918 14.425 4.578 1.00 94.50 87 GLN A N 1
ATOM 691 C CA . GLN A 1 87 ? -4.464 15.733 4.207 1.00 94.50 87 GLN A CA 1
ATOM 692 C C . GLN A 1 87 ? -3.360 16.720 3.813 1.00 94.50 87 GLN A C 1
ATOM 694 O O . GLN A 1 87 ? -3.471 17.371 2.777 1.00 94.50 87 GLN A O 1
ATOM 699 N N . ALA A 1 88 ? -2.273 16.796 4.585 1.00 92.94 88 ALA A N 1
ATOM 700 C CA . ALA A 1 88 ? -1.139 17.668 4.282 1.00 92.94 88 ALA A CA 1
ATOM 701 C C . ALA A 1 88 ? -0.477 17.309 2.940 1.00 92.94 88 ALA A C 1
ATOM 703 O O . ALA A 1 88 ? -0.111 18.196 2.164 1.00 92.94 88 ALA A O 1
ATOM 704 N N . PHE A 1 89 ? -0.355 16.013 2.636 1.00 92.06 89 PHE A N 1
ATOM 705 C CA . PHE A 1 89 ? 0.124 15.551 1.337 1.00 92.06 89 PHE A CA 1
ATOM 706 C C . PHE A 1 89 ? -0.839 15.939 0.208 1.00 92.06 89 PHE A C 1
ATOM 708 O O . PHE A 1 89 ? -0.416 16.515 -0.797 1.00 92.06 89 PHE A O 1
ATOM 715 N N . GLU A 1 90 ? -2.135 15.664 0.372 1.00 93.44 90 GLU A N 1
ATOM 716 C CA . GLU A 1 90 ? -3.146 15.905 -0.659 1.00 93.44 90 GLU A CA 1
ATOM 717 C C . GLU A 1 90 ? -3.353 17.393 -0.954 1.00 93.44 90 GLU A C 1
ATOM 719 O O . GLU A 1 90 ? -3.551 17.757 -2.112 1.00 93.44 90 GLU A O 1
ATOM 724 N N . GLN A 1 91 ? -3.221 18.264 0.048 1.00 94.31 91 GLN A N 1
ATOM 725 C CA . GLN A 1 91 ? -3.246 19.718 -0.137 1.00 94.31 91 GLN A CA 1
ATOM 726 C C . GLN A 1 91 ? -2.083 20.215 -1.004 1.00 94.31 91 GLN A C 1
ATOM 728 O O . GLN A 1 91 ? -2.262 21.117 -1.818 1.00 94.31 91 GLN A O 1
ATOM 733 N N . ARG A 1 92 ? -0.889 19.627 -0.854 1.00 93.06 92 ARG A N 1
ATOM 734 C CA . ARG A 1 92 ? 0.320 20.065 -1.573 1.00 93.06 92 ARG A CA 1
ATOM 735 C C . ARG A 1 92 ? 0.458 19.438 -2.954 1.00 93.06 92 ARG A C 1
ATOM 737 O O . ARG A 1 92 ? 0.913 20.090 -3.889 1.00 93.06 92 ARG A O 1
ATOM 744 N N . PHE A 1 93 ? 0.101 18.165 -3.088 1.00 92.50 93 PHE A N 1
ATOM 745 C CA . PHE A 1 93 ? 0.410 17.374 -4.281 1.00 92.50 93 PHE A CA 1
ATOM 746 C C . PHE A 1 93 ? -0.840 16.829 -4.985 1.00 92.50 93 PHE A C 1
ATOM 748 O O . PHE A 1 93 ? -0.724 16.179 -6.030 1.00 92.50 93 PHE A O 1
ATOM 755 N N . GLY A 1 94 ? -2.037 17.098 -4.459 1.00 90.38 94 GLY A N 1
ATOM 756 C CA . GLY A 1 94 ? -3.323 16.562 -4.911 1.00 90.38 94 GLY A CA 1
ATOM 757 C C . GLY A 1 94 ? -3.600 15.143 -4.386 1.00 90.38 94 GLY A C 1
ATOM 758 O O . GLY A 1 94 ? -2.738 14.558 -3.737 1.00 90.38 94 GLY A O 1
ATOM 759 N N . PRO A 1 95 ? -4.703 14.495 -4.810 1.00 88.75 95 PRO A N 1
ATOM 760 C CA . PRO A 1 95 ? -5.181 13.218 -4.257 1.00 88.75 95 PRO A CA 1
ATOM 761 C C . PRO A 1 95 ? -4.130 12.104 -4.194 1.00 88.75 95 PRO A C 1
ATOM 763 O O . PRO A 1 95 ? -3.416 11.882 -5.182 1.00 88.75 95 PRO A O 1
ATOM 766 N N . ASP A 1 96 ? -4.042 11.397 -3.073 1.00 84.81 96 ASP A N 1
ATOM 767 C CA . ASP A 1 96 ? -3.051 10.343 -2.886 1.00 84.81 96 ASP A CA 1
ATOM 768 C C . ASP A 1 96 ? -3.450 9.060 -3.633 1.00 84.81 96 ASP A C 1
ATOM 770 O O . ASP A 1 96 ? -4.624 8.767 -3.886 1.00 84.81 96 ASP A O 1
ATOM 774 N N . ALA A 1 97 ? -2.455 8.282 -4.048 1.00 81.75 97 ALA A N 1
ATOM 775 C CA . ALA A 1 97 ? -2.690 7.013 -4.705 1.00 81.75 97 ALA A CA 1
ATOM 776 C C . ALA A 1 97 ? -2.903 5.915 -3.658 1.00 81.75 97 ALA A C 1
ATOM 778 O O . ALA A 1 97 ? -1.959 5.490 -3.007 1.00 81.75 97 ALA A O 1
ATOM 779 N N . MET A 1 98 ? -4.130 5.392 -3.577 1.00 82.94 98 MET A N 1
ATOM 780 C CA . MET A 1 98 ? -4.514 4.335 -2.632 1.00 82.94 98 MET A CA 1
ATOM 781 C C . MET A 1 98 ? -4.600 2.965 -3.334 1.00 82.94 98 MET A C 1
ATOM 783 O O . MET A 1 98 ? -5.663 2.595 -3.847 1.00 82.94 98 MET A O 1
ATOM 787 N N . PRO A 1 99 ? -3.498 2.197 -3.443 1.00 85.50 99 PRO A N 1
ATOM 788 C CA . PRO A 1 99 ? -3.540 0.860 -4.018 1.00 85.50 99 PRO A CA 1
ATOM 789 C C . PRO A 1 99 ? -4.258 -0.124 -3.091 1.00 85.50 99 PRO A C 1
ATOM 791 O O . PRO A 1 99 ? -4.069 -0.130 -1.881 1.00 85.50 99 PRO A O 1
ATOM 794 N N . ILE A 1 100 ? -5.033 -1.026 -3.690 1.00 86.19 100 ILE A N 1
ATOM 795 C CA . ILE A 1 100 ? -5.711 -2.105 -2.965 1.00 86.19 100 ILE A CA 1
ATOM 796 C C . ILE A 1 100 ? -4.788 -3.324 -2.897 1.00 86.19 100 ILE A C 1
ATOM 798 O O . ILE A 1 100 ? -4.271 -3.768 -3.932 1.00 86.19 100 ILE A O 1
ATOM 802 N N . ILE A 1 101 ? -4.639 -3.904 -1.706 1.00 88.44 101 ILE A N 1
ATOM 803 C CA . ILE A 1 101 ? -3.932 -5.166 -1.450 1.00 88.44 101 ILE A CA 1
ATOM 804 C C . ILE A 1 101 ? -4.765 -6.059 -0.522 1.00 88.44 101 ILE A C 1
ATOM 806 O O . ILE A 1 101 ? -5.657 -5.578 0.172 1.00 88.44 101 ILE A O 1
ATOM 810 N N . LYS A 1 102 ? -4.490 -7.368 -0.516 1.00 89.06 102 LYS A N 1
ATOM 811 C CA . LYS A 1 102 ? -5.120 -8.294 0.436 1.00 89.06 102 LYS A CA 1
ATOM 812 C C . LYS A 1 102 ? -4.562 -8.041 1.840 1.00 89.06 102 LYS A C 1
ATOM 814 O O . LYS A 1 102 ? -3.345 -7.920 1.982 1.00 89.06 102 LYS A O 1
ATOM 819 N N . LYS A 1 103 ? -5.426 -8.027 2.861 1.00 88.75 103 LYS A N 1
ATOM 820 C CA . LYS A 1 103 ? -5.018 -7.836 4.266 1.00 88.75 103 LYS A CA 1
ATOM 821 C C . LYS A 1 103 ? -3.979 -8.869 4.724 1.00 88.75 103 LYS A C 1
ATOM 823 O O . LYS A 1 103 ? -2.969 -8.486 5.295 1.00 88.75 103 LYS A O 1
ATOM 828 N N . ASP A 1 104 ? -4.154 -10.142 4.363 1.00 88.31 104 ASP A N 1
ATOM 829 C CA . ASP A 1 104 ? -3.260 -11.220 4.808 1.00 88.31 104 ASP A CA 1
ATOM 830 C C . ASP A 1 104 ? -1.857 -11.062 4.217 1.00 88.31 104 ASP A C 1
ATOM 832 O O . ASP A 1 104 ? -0.860 -11.340 4.876 1.00 88.31 104 ASP A O 1
ATOM 836 N N . LEU A 1 105 ? -1.768 -10.528 2.992 1.00 88.94 105 LEU A N 1
ATOM 837 C CA . LEU A 1 105 ? -0.486 -10.183 2.391 1.00 88.94 105 LEU A CA 1
ATOM 838 C C . LEU A 1 105 ? 0.181 -9.036 3.162 1.00 88.94 105 LEU A C 1
ATOM 840 O O . LEU A 1 105 ? 1.365 -9.127 3.469 1.00 88.94 105 LEU A O 1
ATOM 844 N N . ALA A 1 106 ? -0.566 -7.987 3.519 1.00 89.12 106 ALA A N 1
ATOM 845 C CA . ALA A 1 106 ? -0.030 -6.896 4.333 1.00 89.12 106 ALA A CA 1
ATOM 846 C C . ALA A 1 106 ? 0.488 -7.402 5.691 1.00 89.12 106 ALA A C 1
ATOM 848 O O . ALA A 1 106 ? 1.579 -7.023 6.111 1.00 89.12 106 ALA A O 1
ATOM 849 N N . TYR A 1 107 ? -0.247 -8.309 6.340 1.00 87.75 107 TYR A N 1
ATOM 850 C CA . TYR A 1 107 ? 0.181 -8.921 7.599 1.00 87.75 107 TYR A CA 1
ATOM 851 C C . TYR A 1 107 ? 1.392 -9.832 7.428 1.00 87.75 107 TYR A C 1
ATOM 853 O O . TYR A 1 107 ? 2.267 -9.816 8.283 1.00 87.75 107 TYR A O 1
ATOM 861 N N . SER A 1 108 ? 1.527 -10.545 6.306 1.00 87.88 108 SER A N 1
ATOM 862 C CA . SER A 1 108 ? 2.728 -11.352 6.053 1.00 87.88 108 SER A CA 1
ATOM 863 C C . SER A 1 108 ? 4.008 -10.506 5.970 1.00 87.88 108 SER A C 1
ATOM 865 O O . SER A 1 108 ? 5.051 -10.927 6.456 1.00 87.88 108 SER A O 1
ATOM 867 N N . PHE A 1 109 ? 3.934 -9.283 5.433 1.00 87.44 109 PHE A N 1
ATOM 868 C CA . PHE A 1 109 ? 5.070 -8.351 5.422 1.00 87.44 109 PHE A CA 1
ATOM 869 C C . PHE A 1 109 ? 5.326 -7.685 6.783 1.00 87.44 109 PHE A C 1
ATOM 871 O O . PHE A 1 109 ? 6.469 -7.346 7.088 1.00 87.44 109 PHE A O 1
ATOM 878 N N . ARG A 1 110 ? 4.278 -7.479 7.593 1.00 83.12 110 ARG A N 1
ATOM 879 C CA . ARG A 1 110 ? 4.371 -6.849 8.921 1.00 83.12 110 ARG A CA 1
ATOM 880 C C . ARG A 1 110 ? 4.869 -7.821 9.996 1.00 83.12 110 ARG A C 1
ATOM 882 O O . ARG A 1 110 ? 5.760 -7.466 10.758 1.00 83.12 110 ARG A O 1
ATOM 889 N N . ASP A 1 111 ? 4.290 -9.021 10.043 1.00 78.75 111 ASP A N 1
ATOM 890 C CA . ASP A 1 111 ? 4.376 -9.945 11.183 1.00 78.75 111 ASP A CA 1
ATOM 891 C C . ASP A 1 111 ? 5.243 -11.187 10.917 1.00 78.75 111 ASP A C 1
ATOM 893 O O . ASP A 1 111 ? 5.601 -11.884 11.862 1.00 78.75 111 ASP A O 1
ATOM 897 N N . GLN A 1 112 ? 5.551 -11.510 9.653 1.00 71.81 112 GLN A N 1
ATOM 898 C CA . GLN A 1 112 ? 6.302 -12.719 9.276 1.00 71.81 112 GLN A CA 1
ATOM 899 C C . GLN A 1 112 ? 7.669 -12.383 8.658 1.00 71.81 112 GLN A C 1
ATOM 901 O O . GLN A 1 112 ? 7.957 -11.242 8.318 1.00 71.81 112 GLN A O 1
ATOM 906 N N . GLN A 1 113 ? 8.481 -13.420 8.411 1.00 58.16 113 GLN A N 1
ATOM 907 C CA . GLN A 1 113 ? 9.843 -13.371 7.844 1.00 58.16 113 GLN A CA 1
ATOM 908 C C . GLN A 1 113 ? 10.000 -12.663 6.483 1.00 58.16 113 GLN A C 1
ATOM 910 O O . GLN A 1 113 ? 11.127 -12.479 6.024 1.00 58.16 113 GLN A O 1
ATOM 915 N N . LEU A 1 114 ? 8.919 -12.223 5.831 1.00 63.50 114 LEU A N 1
ATOM 916 C CA . LEU A 1 114 ? 8.974 -11.416 4.608 1.00 63.50 114 LEU A CA 1
ATOM 917 C C . LEU A 1 114 ? 9.385 -9.953 4.870 1.00 63.50 114 LEU A C 1
ATOM 919 O O . LEU A 1 114 ? 9.083 -9.119 4.024 1.00 63.50 114 LEU A O 1
ATOM 923 N N . HIS A 1 115 ? 10.083 -9.649 5.978 1.00 64.69 115 HIS A N 1
ATOM 924 C CA . HIS A 1 115 ? 10.511 -8.328 6.491 1.00 64.69 115 HIS A CA 1
ATOM 925 C C . HIS A 1 115 ? 11.372 -7.456 5.543 1.00 64.69 115 HIS A C 1
ATOM 927 O O . HIS A 1 115 ? 12.118 -6.580 5.975 1.00 64.69 115 HIS A O 1
ATOM 933 N N . ASP A 1 116 ? 11.282 -7.653 4.237 1.00 84.56 116 ASP A N 1
ATOM 934 C CA . ASP A 1 116 ? 11.778 -6.731 3.235 1.00 84.56 116 ASP A CA 1
ATOM 935 C C . ASP A 1 116 ? 10.720 -5.645 2.964 1.00 84.56 116 ASP A C 1
ATOM 937 O O . ASP A 1 116 ? 9.854 -5.758 2.088 1.00 84.56 116 ASP A O 1
ATOM 941 N N . LEU A 1 117 ? 10.785 -4.575 3.760 1.00 86.44 117 LEU A N 1
ATOM 942 C CA . LEU A 1 117 ? 9.917 -3.406 3.606 1.00 86.44 117 LEU A CA 1
ATOM 943 C C . LEU A 1 117 ? 10.078 -2.736 2.237 1.00 86.44 117 LEU A C 1
ATOM 945 O O . LEU A 1 117 ? 9.111 -2.175 1.719 1.00 86.44 117 LEU A O 1
ATOM 949 N N . ASP A 1 118 ? 11.261 -2.799 1.626 1.00 90.31 118 ASP A N 1
ATOM 950 C CA . ASP A 1 118 ? 11.490 -2.212 0.306 1.00 90.31 118 ASP A CA 1
ATOM 951 C C . ASP A 1 118 ? 10.796 -3.024 -0.787 1.00 90.31 118 ASP A C 1
ATOM 953 O O . ASP A 1 118 ? 10.189 -2.450 -1.696 1.00 90.31 118 ASP A O 1
ATOM 957 N N . LEU A 1 119 ? 10.808 -4.355 -0.665 1.00 91.88 119 LEU A N 1
ATOM 958 C CA . LEU A 1 119 ? 10.028 -5.247 -1.518 1.00 91.88 119 LEU A CA 1
ATOM 959 C C . LEU A 1 119 ? 8.532 -4.931 -1.422 1.00 91.88 119 LEU A C 1
ATOM 961 O O . LEU A 1 119 ? 7.856 -4.810 -2.448 1.00 91.88 119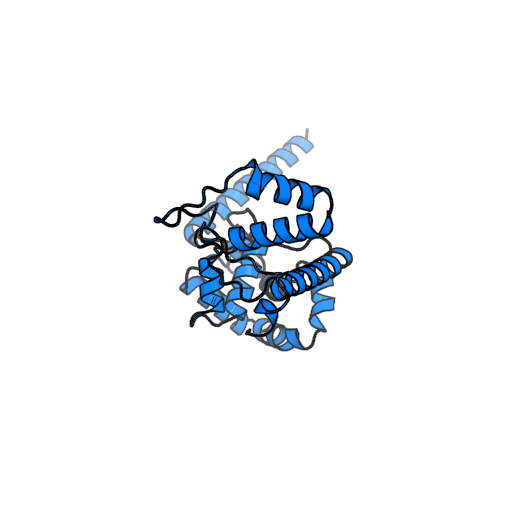 LEU A O 1
ATOM 965 N N . PHE A 1 120 ? 8.022 -4.723 -0.206 1.00 92.06 120 PHE A N 1
ATOM 966 C CA . PHE A 1 120 ? 6.624 -4.350 0.003 1.00 92.06 120 PHE A CA 1
ATOM 967 C C . PHE A 1 120 ? 6.285 -2.985 -0.608 1.00 92.06 120 PHE A C 1
ATOM 969 O O . PHE A 1 120 ? 5.308 -2.860 -1.354 1.00 92.06 120 PHE A O 1
ATOM 976 N N . ARG A 1 121 ? 7.122 -1.969 -0.362 1.00 92.38 121 ARG A N 1
ATOM 977 C CA . ARG A 1 121 ? 6.988 -0.620 -0.939 1.00 92.38 121 ARG A CA 1
ATOM 978 C C . ARG A 1 121 ? 6.997 -0.654 -2.464 1.00 92.38 121 ARG A C 1
ATOM 980 O O . ARG A 1 121 ? 6.178 0.010 -3.097 1.00 92.38 121 ARG A O 1
ATOM 987 N N . ALA A 1 122 ? 7.873 -1.454 -3.070 1.00 94.06 122 ALA A N 1
ATOM 988 C CA . ALA A 1 122 ? 7.929 -1.621 -4.520 1.00 94.06 122 ALA A CA 1
ATOM 989 C C . ALA A 1 122 ? 6.682 -2.301 -5.072 1.00 94.06 122 ALA A C 1
ATOM 991 O O . ALA A 1 122 ? 6.108 -1.819 -6.051 1.00 94.06 122 ALA A O 1
ATOM 992 N N . TYR A 1 123 ? 6.211 -3.363 -4.421 1.00 93.50 123 TYR A N 1
ATOM 993 C CA . TYR A 1 123 ? 4.966 -4.023 -4.796 1.00 93.50 123 TYR A CA 1
ATOM 994 C C . TYR A 1 123 ? 3.771 -3.056 -4.763 1.00 93.50 123 TYR A C 1
ATOM 996 O O . TYR A 1 123 ? 3.056 -2.915 -5.761 1.00 93.50 123 TYR A O 1
ATOM 1004 N N . ILE A 1 124 ? 3.581 -2.341 -3.650 1.00 93.12 124 ILE A N 1
ATOM 1005 C CA . ILE A 1 124 ? 2.521 -1.334 -3.481 1.00 93.12 124 ILE A CA 1
ATOM 1006 C C . ILE A 1 124 ? 2.660 -0.220 -4.523 1.00 93.12 124 ILE A C 1
ATOM 1008 O O . ILE A 1 124 ? 1.682 0.141 -5.187 1.00 93.12 124 ILE A O 1
ATOM 1012 N N . GLY A 1 125 ? 3.877 0.286 -4.724 1.00 93.81 125 GLY A N 1
ATOM 1013 C CA . GLY A 1 125 ? 4.171 1.320 -5.707 1.00 93.81 125 GLY A CA 1
ATOM 1014 C C . GLY A 1 125 ? 3.774 0.893 -7.121 1.00 93.81 125 GLY A C 1
ATOM 1015 O O . GLY A 1 125 ? 3.051 1.617 -7.808 1.00 93.81 125 GLY A O 1
ATOM 1016 N N . ILE A 1 126 ? 4.136 -0.323 -7.532 1.00 93.50 126 ILE A N 1
ATOM 1017 C CA . ILE A 1 126 ? 3.759 -0.913 -8.826 1.00 93.50 126 ILE A CA 1
ATOM 1018 C C . ILE A 1 126 ? 2.239 -1.091 -8.933 1.00 93.50 126 ILE A C 1
ATOM 1020 O O . ILE A 1 126 ? 1.647 -0.721 -9.952 1.00 93.50 126 ILE A O 1
ATOM 1024 N N . ARG A 1 127 ? 1.576 -1.588 -7.881 1.00 91.94 127 ARG A N 1
ATOM 1025 C CA . ARG A 1 127 ? 0.107 -1.704 -7.828 1.00 91.94 127 ARG A CA 1
ATOM 1026 C C . ARG A 1 127 ? -0.567 -0.349 -8.034 1.00 91.94 127 ARG A C 1
ATOM 1028 O O . ARG A 1 127 ? -1.548 -0.281 -8.776 1.00 91.94 127 ARG A O 1
ATOM 1035 N N . SER A 1 128 ? -0.023 0.717 -7.447 1.00 92.50 128 SER A N 1
ATOM 1036 C CA . SER A 1 128 ? -0.545 2.080 -7.599 1.00 92.50 128 SER A CA 1
ATOM 1037 C C . SER A 1 128 ? -0.407 2.611 -9.035 1.00 92.50 128 SER A C 1
ATOM 1039 O O . SER A 1 128 ? -1.303 3.296 -9.524 1.00 92.50 128 SER A O 1
ATOM 1041 N N . ILE A 1 129 ? 0.663 2.237 -9.751 1.00 92.31 129 ILE A N 1
ATOM 1042 C CA . ILE A 1 129 ? 0.865 2.601 -11.164 1.00 92.31 129 ILE A CA 1
ATOM 1043 C C . ILE A 1 129 ? -0.142 1.867 -12.054 1.00 92.31 129 ILE A C 1
ATOM 1045 O O . ILE A 1 129 ? -0.742 2.463 -12.952 1.00 92.31 129 ILE A O 1
ATOM 1049 N N . ILE A 1 130 ? -0.342 0.567 -11.823 1.00 90.62 130 ILE A N 1
ATOM 1050 C CA . ILE A 1 130 ? -1.283 -0.236 -12.614 1.00 90.62 130 ILE A CA 1
ATOM 1051 C C . ILE A 1 130 ? -2.724 0.236 -12.363 1.00 90.62 130 ILE A C 1
ATOM 1053 O O . ILE A 1 130 ? -3.495 0.425 -13.312 1.00 90.62 130 ILE A O 1
ATOM 1057 N N . GLY A 1 131 ? -3.084 0.461 -11.097 1.00 87.25 131 GLY A N 1
ATOM 1058 C CA . GLY A 1 131 ? -4.422 0.870 -10.682 1.00 87.25 131 GLY A CA 1
ATOM 1059 C C . GLY A 1 131 ? -5.469 -0.191 -11.029 1.00 87.25 131 GLY A C 1
ATOM 1060 O O . GLY A 1 131 ? -5.292 -1.379 -10.747 1.00 87.25 131 GLY A O 1
ATOM 1061 N N . ARG A 1 132 ? -6.562 0.220 -11.682 1.00 85.31 132 ARG A N 1
ATOM 1062 C CA . ARG A 1 132 ? -7.644 -0.681 -12.129 1.00 85.31 132 ARG A CA 1
ATOM 1063 C C . ARG A 1 132 ? -7.322 -1.454 -13.415 1.00 85.31 132 ARG A C 1
ATOM 1065 O O . ARG A 1 132 ? -8.064 -2.356 -13.776 1.00 85.31 132 ARG A O 1
ATOM 1072 N N . ARG A 1 133 ? -6.213 -1.139 -14.092 1.0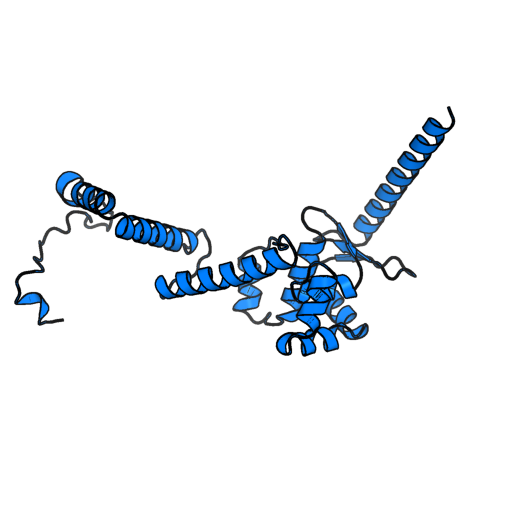0 86.38 133 ARG A N 1
ATOM 1073 C CA . ARG A 1 133 ? -5.818 -1.784 -15.356 1.00 86.38 133 ARG A CA 1
ATOM 1074 C C . ARG A 1 133 ? -5.258 -3.194 -15.122 1.00 86.38 133 ARG A C 1
ATOM 1076 O O . ARG A 1 133 ? -4.930 -3.570 -13.990 1.00 86.38 133 ARG A O 1
ATOM 1083 N N . ASN A 1 134 ? -5.112 -3.948 -16.212 1.00 82.75 134 ASN A N 1
ATOM 1084 C CA . ASN A 1 134 ? -4.436 -5.253 -16.219 1.00 82.75 134 ASN A CA 1
ATOM 1085 C C . ASN A 1 134 ? -2.911 -5.104 -16.289 1.00 82.75 134 ASN A C 1
ATOM 1087 O O . ASN A 1 134 ? -2.178 -5.862 -15.654 1.00 82.75 134 ASN A O 1
ATOM 1091 N N . PHE A 1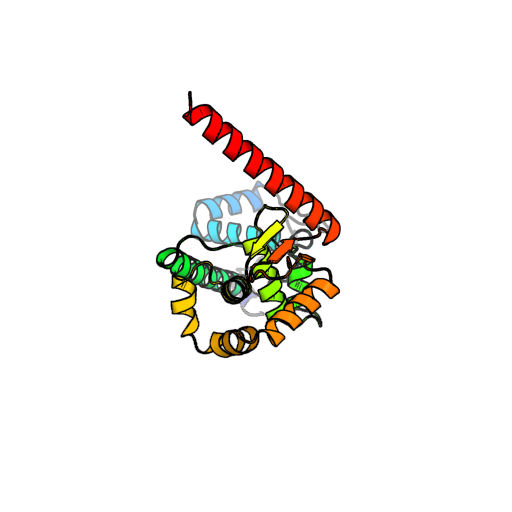 135 ? -2.443 -4.095 -17.025 1.00 88.56 135 PHE A N 1
ATOM 1092 C CA . PHE A 1 135 ? -1.033 -3.769 -17.176 1.00 88.56 135 PHE A CA 1
ATOM 1093 C C . PHE A 1 135 ? -0.825 -2.259 -17.343 1.00 88.56 135 PHE A C 1
ATOM 1095 O O . PHE A 1 135 ? -1.762 -1.518 -17.654 1.00 88.56 135 PHE A O 1
ATOM 1102 N N . ALA A 1 136 ? 0.410 -1.805 -17.148 1.00 88.88 136 ALA A N 1
ATOM 1103 C CA . ALA A 1 136 ? 0.825 -0.431 -17.409 1.00 88.88 136 ALA A CA 1
ATOM 1104 C C . ALA A 1 136 ? 2.249 -0.393 -17.977 1.00 88.88 136 ALA A C 1
ATOM 1106 O O . ALA A 1 136 ? 3.084 -1.222 -17.626 1.00 88.88 136 ALA A O 1
ATOM 1107 N N . ALA A 1 137 ? 2.530 0.576 -18.849 1.00 88.62 137 ALA A N 1
ATOM 1108 C CA . ALA A 1 137 ? 3.902 0.911 -19.214 1.00 88.62 137 ALA A CA 1
ATOM 1109 C C . ALA A 1 137 ? 4.495 1.824 -18.133 1.00 88.62 137 ALA A C 1
ATOM 1111 O O . ALA A 1 137 ? 3.844 2.779 -17.712 1.00 88.62 137 ALA A O 1
ATOM 1112 N N . THR A 1 138 ? 5.713 1.536 -17.689 1.00 91.25 138 THR A N 1
ATOM 1113 C CA . THR A 1 138 ? 6.412 2.313 -16.662 1.00 91.25 138 THR A CA 1
ATOM 1114 C C . THR A 1 138 ? 7.922 2.323 -16.906 1.00 91.25 138 THR A C 1
ATOM 1116 O O . THR A 1 138 ? 8.425 1.735 -17.865 1.00 91.25 138 THR A O 1
ATOM 1119 N N . TYR A 1 139 ? 8.652 3.016 -16.040 1.00 91.44 139 TYR A N 1
ATOM 1120 C CA . TYR A 1 139 ? 10.107 3.070 -15.997 1.00 91.44 139 TYR A CA 1
ATOM 1121 C C . TYR A 1 139 ? 10.584 3.025 -14.540 1.00 91.44 139 TYR A C 1
ATOM 1123 O O . TYR A 1 139 ? 9.850 3.373 -13.617 1.00 91.44 139 TYR A O 1
ATOM 1131 N N . LYS A 1 140 ? 11.832 2.603 -14.323 1.00 91.81 140 LYS A N 1
ATOM 1132 C CA . LYS A 1 140 ? 12.401 2.387 -12.981 1.00 91.81 140 LYS A CA 1
ATOM 1133 C C . LYS A 1 140 ? 12.315 3.617 -12.059 1.00 91.81 140 LYS A C 1
ATOM 1135 O O . LYS A 1 140 ? 11.828 3.456 -10.945 1.00 91.81 140 LYS A O 1
ATOM 1140 N N . PRO A 1 141 ? 12.675 4.840 -12.504 1.00 92.06 141 PRO A N 1
ATOM 1141 C CA . PRO A 1 141 ? 12.473 6.035 -11.682 1.00 92.06 141 PRO A CA 1
ATOM 1142 C C . PRO A 1 141 ? 11.020 6.282 -11.241 1.00 92.06 141 PRO A C 1
ATOM 1144 O O . PRO A 1 141 ? 10.804 6.752 -10.130 1.00 92.06 141 PRO A O 1
ATOM 1147 N N . ALA A 1 142 ? 10.014 5.937 -12.056 1.00 92.25 142 ALA A N 1
ATOM 1148 C CA . ALA A 1 142 ? 8.614 6.056 -11.639 1.00 92.25 142 ALA A CA 1
ATOM 1149 C C . ALA A 1 142 ? 8.258 5.049 -10.539 1.00 92.25 142 ALA A C 1
ATOM 1151 O O . ALA A 1 142 ? 7.506 5.384 -9.630 1.00 92.25 142 ALA A O 1
ATOM 1152 N N . ILE A 1 143 ? 8.812 3.833 -10.595 1.00 93.81 143 ILE A N 1
ATOM 1153 C CA . ILE A 1 143 ? 8.646 2.844 -9.522 1.00 93.81 143 ILE A CA 1
ATOM 1154 C C . ILE A 1 143 ? 9.301 3.351 -8.241 1.00 93.81 143 ILE A C 1
ATOM 1156 O O . ILE A 1 143 ? 8.647 3.351 -7.206 1.00 93.81 143 ILE A O 1
ATOM 1160 N N . LEU A 1 144 ? 10.537 3.852 -8.320 1.00 95.00 144 LEU A N 1
ATOM 1161 C CA . LEU A 1 144 ? 11.238 4.420 -7.166 1.00 95.00 144 LEU A CA 1
ATOM 1162 C C . LEU A 1 144 ? 10.462 5.582 -6.536 1.00 95.00 144 LEU A C 1
ATOM 1164 O O . LEU A 1 144 ? 10.299 5.631 -5.323 1.00 95.00 144 LEU A O 1
ATOM 1168 N N . SER A 1 145 ? 9.927 6.484 -7.361 1.00 94.06 145 SER A N 1
ATOM 1169 C CA . SER A 1 145 ? 9.080 7.580 -6.888 1.00 94.06 145 SER A CA 1
ATOM 1170 C C . SER A 1 145 ? 7.864 7.051 -6.119 1.00 94.06 145 SER A C 1
ATOM 1172 O O . SER A 1 145 ? 7.587 7.493 -5.008 1.00 94.06 145 SER A O 1
ATOM 1174 N N . ARG A 1 146 ? 7.204 6.012 -6.638 1.00 93.12 146 ARG A N 1
ATOM 1175 C CA . ARG A 1 146 ? 6.046 5.390 -5.984 1.00 93.12 146 ARG A CA 1
ATOM 1176 C C . ARG A 1 146 ? 6.399 4.579 -4.737 1.00 93.12 146 ARG A C 1
ATOM 1178 O O . ARG A 1 146 ? 5.573 4.519 -3.835 1.00 93.12 146 ARG A O 1
ATOM 1185 N N . MET A 1 147 ? 7.595 3.990 -4.664 1.00 93.12 147 MET A N 1
ATOM 1186 C CA . MET A 1 147 ? 8.092 3.287 -3.470 1.00 93.12 147 MET A CA 1
ATOM 1187 C C . MET A 1 147 ? 8.158 4.205 -2.251 1.00 93.12 147 MET A C 1
ATOM 1189 O O . MET A 1 147 ? 7.879 3.761 -1.142 1.00 93.12 147 MET A O 1
ATOM 1193 N N . ILE A 1 148 ? 8.505 5.476 -2.466 1.00 92.19 148 ILE A N 1
ATOM 1194 C CA . ILE A 1 148 ? 8.576 6.491 -1.409 1.00 92.19 148 ILE A CA 1
ATOM 1195 C C . ILE A 1 148 ? 7.268 7.291 -1.257 1.00 92.19 148 ILE A C 1
ATOM 1197 O O . ILE A 1 148 ? 7.269 8.362 -0.663 1.00 92.19 148 ILE A O 1
ATOM 1201 N N . GLY A 1 149 ? 6.156 6.814 -1.831 1.00 89.44 149 GLY A N 1
ATOM 1202 C CA . GLY A 1 149 ? 4.840 7.464 -1.729 1.00 89.44 149 GLY A CA 1
ATOM 1203 C C . GLY A 1 149 ? 4.622 8.650 -2.677 1.00 89.44 149 GLY A C 1
ATOM 1204 O O . GLY A 1 149 ? 3.579 9.293 -2.646 1.00 89.44 149 GLY A O 1
ATOM 1205 N N . CYS A 1 150 ? 5.562 8.947 -3.575 1.00 91.69 150 CYS A N 1
ATOM 1206 C CA . CYS A 1 150 ? 5.454 10.092 -4.475 1.00 91.69 150 CYS A CA 1
ATOM 1207 C C . CYS A 1 150 ? 4.765 9.710 -5.789 1.00 91.69 150 CYS A C 1
ATOM 1209 O O . CYS A 1 150 ? 5.186 8.802 -6.507 1.00 91.69 150 CYS A O 1
ATOM 1211 N N . LYS A 1 151 ? 3.700 10.434 -6.151 1.00 86.25 151 LYS A N 1
ATOM 1212 C CA . LYS A 1 151 ? 2.951 10.168 -7.394 1.00 86.25 151 LYS A CA 1
ATOM 1213 C C . LYS A 1 151 ? 3.415 10.977 -8.603 1.00 86.25 151 LYS A C 1
ATOM 1215 O O . LYS A 1 151 ? 3.127 10.578 -9.734 1.00 86.25 151 LYS A O 1
ATOM 1220 N N . ASN A 1 152 ? 4.053 12.119 -8.361 1.00 88.44 152 ASN A N 1
ATOM 1221 C CA . ASN A 1 152 ? 4.468 13.094 -9.362 1.00 88.44 152 ASN A CA 1
ATOM 1222 C C . ASN A 1 152 ? 5.872 13.635 -9.038 1.00 88.44 152 ASN A C 1
ATOM 1224 O O . ASN A 1 152 ? 6.434 13.363 -7.976 1.00 88.44 152 ASN A O 1
ATOM 1228 N N . LYS A 1 153 ? 6.439 14.387 -9.986 1.00 90.00 153 LYS A N 1
ATOM 1229 C CA . LYS A 1 153 ? 7.798 14.932 -9.886 1.00 90.00 153 LYS A CA 1
ATOM 1230 C C . LYS A 1 153 ? 7.949 15.912 -8.716 1.00 90.00 153 LYS A C 1
ATOM 1232 O O . LYS A 1 153 ? 8.925 15.805 -7.989 1.00 90.00 153 LYS A O 1
ATOM 1237 N N . ALA A 1 154 ? 6.963 16.784 -8.500 1.00 91.06 154 ALA A N 1
ATOM 1238 C CA . ALA A 1 154 ? 6.981 17.768 -7.417 1.00 91.06 154 ALA A CA 1
ATOM 1239 C C . ALA A 1 154 ? 7.034 17.110 -6.025 1.00 91.06 154 ALA A C 1
ATOM 1241 O O . ALA A 1 154 ? 7.842 17.499 -5.188 1.00 91.06 154 ALA A O 1
ATOM 1242 N N . ALA A 1 155 ? 6.230 16.065 -5.798 1.00 92.06 155 ALA A N 1
ATOM 1243 C CA . ALA A 1 155 ? 6.278 15.285 -4.562 1.00 92.06 155 ALA A CA 1
ATOM 1244 C C . ALA A 1 155 ? 7.643 14.610 -4.388 1.00 92.06 155 ALA A C 1
ATOM 1246 O O . ALA A 1 155 ? 8.222 14.664 -3.310 1.00 92.06 155 ALA A O 1
ATOM 1247 N N . PHE A 1 156 ? 8.188 14.030 -5.463 1.00 93.06 156 PHE A N 1
ATOM 1248 C CA . PHE A 1 156 ? 9.503 13.392 -5.423 1.00 93.06 156 PHE A CA 1
ATOM 1249 C C . PHE A 1 156 ? 10.623 14.378 -5.075 1.00 93.06 156 PHE A C 1
ATOM 1251 O O . PHE A 1 156 ? 11.482 14.052 -4.266 1.00 93.06 156 PHE A O 1
ATOM 1258 N N . GLU A 1 157 ? 10.612 15.580 -5.651 1.00 92.56 157 GLU A N 1
ATOM 1259 C CA . GLU A 1 157 ? 11.599 16.623 -5.355 1.00 92.56 157 GLU A CA 1
ATOM 1260 C C . GLU A 1 157 ? 11.541 17.040 -3.881 1.00 92.56 157 GLU A C 1
ATOM 1262 O O . GLU A 1 157 ? 12.584 17.070 -3.230 1.00 92.56 157 GLU A O 1
ATOM 1267 N N . ALA A 1 158 ? 10.342 17.240 -3.325 1.00 91.38 158 ALA A N 1
ATOM 1268 C CA . ALA A 1 158 ? 10.178 17.542 -1.904 1.00 91.38 158 ALA A CA 1
ATOM 1269 C C . ALA A 1 158 ? 10.668 16.391 -1.004 1.00 91.38 158 ALA A C 1
ATOM 1271 O O . ALA A 1 158 ? 11.505 16.593 -0.129 1.00 91.38 158 ALA A O 1
ATOM 1272 N N . PHE A 1 159 ? 10.208 15.164 -1.260 1.00 90.19 159 PHE A N 1
ATOM 1273 C CA . PHE A 1 159 ? 10.508 14.000 -0.419 1.00 90.19 159 PHE A CA 1
ATOM 1274 C C . PHE A 1 159 ? 11.953 13.515 -0.576 1.00 90.19 159 PHE A C 1
ATOM 1276 O O . PHE A 1 159 ? 12.493 12.878 0.320 1.00 90.19 159 PHE A O 1
ATOM 1283 N N . SER A 1 160 ? 12.621 13.829 -1.689 1.00 89.56 160 SER A N 1
ATOM 1284 C CA . SER A 1 160 ? 14.032 13.477 -1.886 1.00 89.56 160 SER A CA 1
ATOM 1285 C C . SER A 1 160 ? 14.973 14.151 -0.886 1.00 89.56 160 SER A C 1
ATOM 1287 O O . SER A 1 160 ? 16.072 13.651 -0.644 1.00 89.56 160 SER A O 1
ATOM 1289 N N . GLN A 1 161 ? 14.541 15.263 -0.284 1.00 89.94 161 GLN A N 1
ATOM 1290 C CA . GLN A 1 161 ? 15.322 15.979 0.719 1.00 89.94 161 GLN A CA 1
ATOM 1291 C C . GLN A 1 161 ? 15.229 15.336 2.106 1.00 89.94 161 GLN A C 1
ATOM 1293 O O . GLN A 1 161 ? 16.142 15.527 2.913 1.00 89.94 161 GLN A O 1
ATOM 1298 N N . GLU A 1 162 ? 14.195 14.524 2.350 1.00 92.81 162 GLU A N 1
ATOM 1299 C CA . GLU A 1 162 ? 13.924 13.884 3.634 1.00 92.81 162 GLU A CA 1
ATOM 1300 C C . GLU A 1 162 ? 15.015 12.862 4.001 1.00 92.81 162 GLU A C 1
ATOM 1302 O O . GLU A 1 162 ? 15.201 11.870 3.282 1.00 92.81 162 GLU A O 1
ATOM 1307 N N . PRO A 1 163 ? 15.727 13.039 5.133 1.00 92.50 163 PRO A N 1
ATOM 1308 C CA . PRO A 1 163 ? 16.864 12.191 5.496 1.00 92.50 163 PRO A CA 1
ATOM 1309 C C . PRO A 1 163 ? 16.529 10.698 5.562 1.00 92.50 163 PRO A C 1
ATOM 1311 O O . PRO A 1 163 ? 17.327 9.863 5.142 1.00 92.50 163 PRO A O 1
ATOM 1314 N N . HIS A 1 164 ? 15.326 10.360 6.030 1.00 90.06 164 HIS A N 1
ATOM 1315 C CA . HIS A 1 164 ? 14.884 8.977 6.194 1.00 90.06 164 HIS A CA 1
ATOM 1316 C C . HIS A 1 164 ? 14.615 8.249 4.860 1.00 90.06 164 HIS A C 1
ATOM 1318 O O . HIS A 1 164 ? 14.594 7.018 4.831 1.00 90.06 164 HIS A O 1
ATOM 1324 N N . LEU A 1 165 ? 14.442 8.975 3.746 1.00 91.56 165 LEU A N 1
ATOM 1325 C CA . LEU A 1 165 ? 14.190 8.397 2.417 1.00 91.56 165 LEU A CA 1
ATOM 1326 C C . LEU A 1 165 ? 15.457 8.258 1.568 1.00 91.56 165 LEU A C 1
ATOM 1328 O O . LEU A 1 165 ? 15.495 7.414 0.666 1.00 91.56 165 LEU A O 1
ATOM 1332 N N . ARG A 1 166 ? 16.515 9.021 1.875 1.00 91.44 166 ARG A N 1
ATOM 1333 C CA . ARG A 1 166 ? 17.785 9.006 1.127 1.00 91.44 166 ARG A CA 1
ATOM 1334 C C . ARG A 1 166 ? 18.379 7.605 0.937 1.00 91.44 166 ARG A C 1
ATOM 1336 O O . ARG A 1 166 ? 18.682 7.278 -0.210 1.00 91.44 166 ARG A O 1
ATOM 1343 N N . PRO A 1 167 ? 18.446 6.722 1.958 1.00 92.25 167 PRO A N 1
ATOM 1344 C CA . PRO A 1 167 ? 19.009 5.381 1.776 1.00 92.25 167 PRO A CA 1
ATOM 1345 C C . PRO A 1 167 ? 18.262 4.556 0.719 1.00 92.25 167 PRO A C 1
ATOM 1347 O O . PRO A 1 167 ? 18.871 3.837 -0.072 1.00 92.25 167 PRO A O 1
ATOM 1350 N N . THR A 1 168 ? 16.933 4.695 0.664 1.00 92.38 168 THR A N 1
ATOM 1351 C CA . THR A 1 168 ? 16.092 3.998 -0.323 1.00 92.38 168 THR A CA 1
ATOM 1352 C C . THR A 1 168 ? 16.346 4.553 -1.725 1.00 92.38 168 THR A C 1
ATOM 1354 O O . THR A 1 168 ? 16.522 3.792 -2.680 1.00 92.38 168 THR A O 1
ATOM 1357 N N . ILE A 1 169 ? 16.407 5.882 -1.852 1.00 94.25 169 ILE A N 1
ATOM 1358 C CA . ILE A 1 169 ? 16.633 6.572 -3.126 1.00 94.25 169 ILE A CA 1
ATOM 1359 C C . ILE A 1 169 ? 18.013 6.228 -3.696 1.00 94.25 169 ILE A C 1
ATOM 1361 O O . ILE A 1 169 ? 18.119 5.872 -4.868 1.00 94.25 169 ILE A O 1
ATOM 1365 N N . GLU A 1 170 ? 19.063 6.270 -2.879 1.00 94.25 170 GLU A N 1
ATOM 1366 C CA . GLU A 1 170 ? 20.432 5.963 -3.302 1.00 94.25 170 GLU A CA 1
ATOM 1367 C C . GLU A 1 170 ? 20.606 4.491 -3.680 1.00 94.25 170 GLU A C 1
ATOM 1369 O O . GLU A 1 170 ? 21.239 4.171 -4.694 1.00 94.25 170 GLU A O 1
ATOM 1374 N N . ARG A 1 171 ? 20.019 3.580 -2.894 1.00 94.19 171 ARG A N 1
ATOM 1375 C CA . ARG A 1 171 ? 20.090 2.141 -3.157 1.00 94.19 171 ARG A CA 1
ATOM 1376 C C . ARG A 1 171 ? 19.417 1.795 -4.477 1.00 94.19 171 ARG A C 1
ATOM 1378 O O . ARG A 1 171 ? 20.057 1.203 -5.343 1.00 94.19 171 ARG A O 1
ATOM 1385 N N . TYR A 1 172 ? 18.156 2.182 -4.654 1.00 94.69 172 TYR A N 1
ATOM 1386 C CA . TYR A 1 172 ? 17.353 1.780 -5.814 1.00 94.69 172 TYR A CA 1
ATOM 1387 C C . TYR A 1 172 ? 17.417 2.757 -6.991 1.00 94.69 172 TYR A C 1
ATOM 1389 O O . TYR A 1 172 ? 16.907 2.458 -8.071 1.00 94.69 172 TYR A O 1
ATOM 1397 N N . GLY A 1 173 ? 18.107 3.888 -6.840 1.00 91.44 173 GLY A N 1
ATOM 1398 C CA . GLY A 1 173 ? 18.568 4.696 -7.967 1.00 91.44 173 GLY A CA 1
ATOM 1399 C C . GLY A 1 173 ? 19.583 3.939 -8.830 1.00 91.44 173 GLY A C 1
ATOM 1400 O O . GLY A 1 173 ? 19.645 4.132 -10.047 1.00 91.44 173 GLY A O 1
ATOM 1401 N N . LYS A 1 174 ? 20.336 3.003 -8.232 1.00 93.06 174 LYS A N 1
ATOM 1402 C CA . LYS A 1 174 ? 21.267 2.126 -8.951 1.00 93.06 174 LYS A CA 1
ATOM 1403 C C . LYS A 1 174 ? 20.498 1.078 -9.753 1.00 93.06 174 LYS A C 1
ATOM 1405 O O . LYS A 1 174 ? 19.727 0.286 -9.209 1.00 93.06 174 LYS A O 1
ATOM 1410 N N . ARG A 1 175 ? 20.783 1.011 -11.060 1.00 88.69 175 ARG A N 1
ATOM 1411 C CA . ARG A 1 175 ? 20.120 0.097 -12.007 1.00 88.69 175 ARG A CA 1
ATOM 1412 C C . ARG A 1 175 ? 20.101 -1.355 -11.521 1.00 88.69 175 ARG A C 1
ATOM 1414 O O . ARG A 1 175 ? 19.044 -1.971 -11.576 1.00 88.69 175 ARG A O 1
ATOM 1421 N N . TYR A 1 176 ? 21.246 -1.862 -11.060 1.00 91.56 176 TYR A N 1
ATOM 1422 C CA . TYR A 1 176 ? 21.407 -3.250 -10.618 1.00 91.56 176 TYR A CA 1
ATOM 1423 C C . TYR A 1 176 ? 20.511 -3.592 -9.421 1.00 91.56 176 TYR A C 1
ATOM 1425 O O . TYR A 1 176 ? 19.830 -4.609 -9.437 1.00 91.56 176 TYR A O 1
ATOM 1433 N N . GLN A 1 177 ? 20.454 -2.714 -8.417 1.00 93.75 177 GLN A N 1
ATOM 1434 C CA . GLN A 1 177 ? 19.647 -2.930 -7.212 1.00 93.75 177 GLN A CA 1
ATOM 1435 C C . GLN A 1 177 ? 18.150 -2.919 -7.533 1.00 93.75 177 GLN A C 1
ATOM 1437 O O . GLN A 1 177 ? 17.410 -3.781 -7.067 1.00 93.75 177 GLN A O 1
ATOM 1442 N N . MET A 1 178 ? 17.706 -1.986 -8.382 1.00 94.00 178 MET A N 1
ATOM 1443 C CA . MET A 1 178 ? 16.320 -1.972 -8.854 1.00 94.00 178 MET A CA 1
ATOM 1444 C C . MET A 1 178 ? 15.990 -3.205 -9.707 1.00 94.00 178 MET A C 1
ATOM 1446 O O . MET A 1 178 ? 14.910 -3.764 -9.568 1.00 94.00 178 MET A O 1
ATOM 1450 N N . ASP A 1 179 ? 16.900 -3.652 -10.580 1.00 91.69 179 ASP A N 1
ATOM 1451 C CA . ASP A 1 179 ? 16.700 -4.884 -11.357 1.00 91.69 179 ASP A CA 1
ATOM 1452 C C . ASP A 1 179 ? 16.574 -6.106 -10.446 1.00 91.69 179 ASP A C 1
ATOM 1454 O O . ASP A 1 179 ? 15.648 -6.894 -10.614 1.00 91.69 179 ASP A O 1
ATOM 1458 N N . HIS A 1 180 ? 17.450 -6.236 -9.451 1.00 93.06 180 HIS A N 1
ATOM 1459 C CA . HIS A 1 180 ? 17.374 -7.304 -8.459 1.00 93.06 180 HIS A CA 1
ATOM 1460 C C . HIS A 1 180 ? 16.035 -7.282 -7.707 1.00 93.06 180 HIS A C 1
ATOM 1462 O O . HIS A 1 180 ? 15.375 -8.310 -7.604 1.00 93.06 180 HIS A O 1
ATOM 1468 N N . LEU A 1 181 ? 15.580 -6.108 -7.256 1.00 93.88 181 LEU A N 1
ATOM 1469 C CA . LEU A 1 181 ? 14.287 -5.953 -6.582 1.00 93.88 181 LEU A CA 1
ATOM 1470 C C . LEU A 1 181 ? 13.110 -6.415 -7.457 1.00 93.88 181 LEU A C 1
ATOM 1472 O O . LEU A 1 181 ? 12.218 -7.122 -6.989 1.00 93.88 181 LEU A O 1
ATOM 1476 N N . LEU A 1 182 ? 13.114 -6.037 -8.739 1.00 92.56 182 LEU A N 1
ATOM 1477 C CA . LEU A 1 182 ? 12.075 -6.430 -9.693 1.00 92.56 182 LEU A CA 1
ATOM 1478 C C . LEU A 1 182 ? 12.109 -7.932 -10.007 1.00 92.56 182 LEU A C 1
ATOM 1480 O O . LEU A 1 182 ? 11.041 -8.535 -10.123 1.00 92.56 182 LEU A O 1
ATOM 1484 N N . HIS A 1 183 ? 13.297 -8.539 -10.113 1.00 91.88 183 HIS A N 1
ATOM 1485 C CA . HIS A 1 183 ? 13.439 -9.991 -10.252 1.00 91.88 183 HIS A CA 1
ATOM 1486 C C . HIS A 1 183 ? 12.874 -10.711 -9.027 1.00 91.88 183 HIS A C 1
ATOM 1488 O O . HIS A 1 183 ? 11.996 -11.551 -9.185 1.00 91.88 183 HIS A O 1
ATOM 1494 N N . THR A 1 184 ? 13.240 -10.294 -7.813 1.00 92.44 184 THR A N 1
ATOM 1495 C CA . THR A 1 184 ? 12.704 -10.885 -6.577 1.00 92.44 184 THR A CA 1
ATOM 1496 C C . THR A 1 184 ? 11.178 -10.797 -6.508 1.00 92.44 184 THR A C 1
ATOM 1498 O O . THR A 1 184 ? 10.518 -11.762 -6.123 1.00 92.44 184 THR A O 1
ATOM 1501 N N . LEU A 1 185 ? 10.584 -9.660 -6.898 1.00 91.62 185 LEU A N 1
ATOM 1502 C CA . LEU A 1 185 ? 9.123 -9.520 -6.955 1.00 91.62 185 LEU A CA 1
ATOM 1503 C C . LEU A 1 185 ? 8.483 -10.486 -7.957 1.00 91.62 185 LEU A C 1
ATOM 1505 O O . LEU A 1 185 ? 7.402 -11.013 -7.694 1.00 91.62 185 LEU A O 1
ATOM 1509 N N . ARG A 1 186 ? 9.130 -10.698 -9.104 1.00 90.56 186 ARG A N 1
ATOM 1510 C CA . ARG A 1 186 ? 8.661 -11.630 -10.130 1.00 90.56 186 ARG A CA 1
ATOM 1511 C C . ARG A 1 186 ? 8.776 -13.077 -9.666 1.00 90.56 186 ARG A C 1
ATOM 1513 O O . ARG A 1 186 ? 7.807 -13.817 -9.798 1.00 90.56 186 ARG A O 1
ATOM 1520 N N . ASP A 1 187 ? 9.918 -13.462 -9.113 1.00 89.88 187 ASP A N 1
ATOM 1521 C CA . ASP A 1 187 ? 10.200 -14.839 -8.697 1.00 89.88 187 ASP A CA 1
ATOM 1522 C C . ASP A 1 187 ? 9.271 -15.278 -7.560 1.00 89.88 187 ASP A C 1
ATOM 1524 O O . ASP A 1 187 ? 8.831 -16.422 -7.510 1.00 89.88 187 ASP A O 1
ATOM 1528 N N . ARG A 1 188 ? 8.874 -14.334 -6.695 1.00 88.31 188 ARG A N 1
ATOM 1529 C CA . ARG A 1 188 ? 7.853 -14.545 -5.656 1.00 88.31 188 ARG A CA 1
ATOM 1530 C C . ARG A 1 188 ? 6.408 -14.432 -6.167 1.00 88.31 188 ARG A C 1
ATOM 1532 O O . ARG A 1 188 ? 5.474 -14.508 -5.375 1.00 88.31 188 ARG A O 1
ATOM 1539 N N . GLY A 1 189 ? 6.204 -14.214 -7.466 1.00 86.75 189 GLY A N 1
ATOM 1540 C CA . GLY A 1 189 ? 4.882 -14.157 -8.095 1.00 86.75 189 GLY A CA 1
ATOM 1541 C C . GLY A 1 189 ? 4.059 -12.905 -7.772 1.00 86.75 189 GLY A C 1
ATOM 1542 O O . GLY A 1 189 ? 2.849 -12.896 -7.999 1.00 86.75 189 GLY A O 1
ATOM 1543 N N . PHE A 1 190 ? 4.674 -11.837 -7.252 1.00 87.38 190 PHE A N 1
ATOM 1544 C CA . PHE A 1 190 ? 3.956 -10.606 -6.905 1.00 87.38 190 PHE A CA 1
ATOM 1545 C C . PHE A 1 190 ? 3.616 -9.745 -8.120 1.00 87.38 190 PHE A C 1
ATOM 1547 O O . PHE A 1 190 ? 2.595 -9.053 -8.126 1.00 87.38 190 PHE A O 1
ATOM 1554 N N . ILE A 1 191 ? 4.492 -9.748 -9.124 1.00 89.94 191 ILE A N 1
ATOM 1555 C CA . ILE A 1 191 ? 4.333 -8.984 -10.361 1.00 89.94 191 ILE A CA 1
ATOM 1556 C C . ILE A 1 191 ? 4.797 -9.824 -11.544 1.00 89.94 191 ILE A C 1
ATOM 1558 O O . ILE A 1 191 ? 5.609 -10.733 -11.400 1.00 89.94 191 ILE A O 1
ATOM 1562 N N . MET A 1 192 ? 4.373 -9.435 -12.738 1.00 87.38 192 MET A N 1
ATOM 1563 C CA . MET A 1 192 ? 5.026 -9.853 -13.975 1.00 87.38 192 MET A CA 1
ATOM 1564 C C . MET A 1 192 ? 5.468 -8.611 -14.733 1.00 87.38 192 MET A C 1
ATOM 1566 O O . MET A 1 192 ? 4.820 -7.563 -14.660 1.00 87.38 192 MET A O 1
ATOM 1570 N N . TYR A 1 193 ? 6.563 -8.706 -15.480 1.00 84.12 193 TYR A N 1
ATOM 1571 C CA . TYR A 1 193 ? 6.968 -7.619 -16.356 1.00 84.12 193 TYR A CA 1
ATOM 1572 C C . TYR A 1 193 ? 7.605 -8.112 -17.650 1.00 84.12 193 TYR A C 1
ATOM 1574 O O . TYR A 1 193 ? 8.187 -9.192 -17.718 1.00 84.12 193 TYR A O 1
ATOM 1582 N N . LEU A 1 194 ? 7.477 -7.287 -18.685 1.00 82.38 194 LEU A N 1
ATOM 1583 C CA . LEU A 1 194 ? 8.046 -7.495 -20.006 1.00 82.38 194 LEU A CA 1
ATOM 1584 C C . LEU A 1 194 ? 8.856 -6.260 -20.387 1.00 82.38 194 LEU A C 1
ATOM 1586 O O . LEU A 1 194 ? 8.301 -5.168 -20.532 1.00 82.38 194 LEU A O 1
ATOM 1590 N N . SER A 1 195 ? 10.155 -6.447 -20.598 1.00 77.69 195 SER A N 1
ATOM 1591 C CA . SER A 1 195 ? 11.051 -5.411 -21.113 1.00 77.69 195 SER A CA 1
ATOM 1592 C C . SER A 1 195 ? 11.143 -5.516 -22.637 1.00 77.69 195 SER A C 1
ATOM 1594 O O . SER A 1 195 ? 11.768 -6.448 -23.142 1.00 77.69 195 SER A O 1
ATOM 1596 N N . PRO A 1 196 ? 10.539 -4.592 -23.406 1.00 63.84 196 PRO A N 1
ATOM 1597 C CA . PRO A 1 196 ? 10.636 -4.586 -24.859 1.00 63.84 196 PRO A CA 1
ATOM 1598 C C . PRO A 1 196 ? 12.020 -4.072 -25.297 1.00 63.84 196 PRO A C 1
ATOM 1600 O O . PRO A 1 196 ? 12.167 -2.917 -25.699 1.00 63.84 196 PRO A O 1
ATOM 1603 N N . GLY A 1 197 ? 13.038 -4.932 -25.217 1.00 66.19 197 GLY A N 1
ATOM 1604 C CA . GLY A 1 197 ? 14.372 -4.714 -25.789 1.00 66.19 197 GLY A CA 1
ATOM 1605 C C . GLY A 1 197 ? 14.970 -3.324 -25.519 1.00 66.19 197 GLY A C 1
ATOM 1606 O O . GLY A 1 197 ? 15.081 -2.896 -24.376 1.00 66.19 197 GLY A O 1
ATOM 1607 N N . ARG A 1 198 ? 15.359 -2.607 -26.587 1.00 59.84 198 ARG A N 1
ATOM 1608 C CA . ARG A 1 198 ? 16.131 -1.341 -26.554 1.00 59.84 198 ARG A CA 1
ATOM 1609 C C . ARG A 1 198 ? 15.433 -0.137 -25.885 1.00 59.84 198 ARG A C 1
ATOM 1611 O O . ARG A 1 198 ? 16.020 0.942 -25.842 1.00 59.84 198 ARG A O 1
ATOM 1618 N N . ARG A 1 199 ? 14.192 -0.254 -25.394 1.00 65.06 199 ARG A N 1
ATOM 1619 C CA . ARG A 1 199 ? 13.473 0.868 -24.757 1.00 65.06 199 ARG A CA 1
ATOM 1620 C C . ARG A 1 199 ? 13.718 0.910 -23.250 1.00 65.06 199 ARG A C 1
ATOM 1622 O O . ARG A 1 199 ? 13.774 -0.115 -22.585 1.00 65.06 199 ARG A O 1
ATOM 1629 N N . ARG A 1 200 ? 13.798 2.127 -22.697 1.00 66.12 200 ARG A N 1
ATOM 1630 C CA . ARG A 1 200 ? 13.892 2.353 -21.241 1.00 66.12 200 ARG A CA 1
ATOM 1631 C C . ARG A 1 200 ? 12.588 2.036 -20.499 1.00 66.12 200 ARG A C 1
ATOM 1633 O O . ARG A 1 200 ? 12.628 1.789 -19.296 1.00 66.12 200 ARG A O 1
ATOM 1640 N N . SER A 1 201 ? 11.450 2.075 -21.193 1.00 76.25 201 SER A N 1
ATOM 1641 C CA . SER A 1 201 ? 10.150 1.721 -20.629 1.00 76.25 201 SER A CA 1
ATOM 1642 C C . SER A 1 201 ? 9.861 0.234 -20.790 1.00 76.25 201 SER A C 1
ATOM 1644 O O . SER A 1 201 ? 10.170 -0.370 -21.818 1.00 76.25 201 SER A O 1
ATOM 1646 N N . PHE A 1 202 ? 9.232 -0.339 -19.772 1.00 83.62 202 PHE A N 1
ATOM 1647 C CA . PHE A 1 202 ? 8.815 -1.733 -19.737 1.00 83.62 202 PHE A CA 1
ATOM 1648 C C . PHE A 1 202 ? 7.374 -1.841 -19.244 1.00 83.62 202 PHE A C 1
ATOM 1650 O O . PHE A 1 202 ? 6.813 -0.893 -18.691 1.00 83.62 202 PHE A O 1
ATOM 1657 N N . TYR A 1 203 ? 6.747 -2.980 -19.509 1.00 84.69 203 TYR A N 1
ATOM 1658 C CA . TYR A 1 203 ? 5.358 -3.226 -19.152 1.00 84.69 203 TYR A CA 1
ATOM 1659 C C . TYR A 1 203 ? 5.294 -4.057 -17.880 1.00 84.69 203 TYR A C 1
ATOM 1661 O O . TYR A 1 203 ? 5.970 -5.071 -17.787 1.00 84.69 203 TYR A O 1
ATOM 1669 N N . ILE A 1 204 ? 4.470 -3.635 -16.929 1.00 88.00 204 ILE A N 1
ATOM 1670 C CA . ILE A 1 204 ? 4.207 -4.320 -15.659 1.00 88.00 204 ILE A CA 1
ATOM 1671 C C . ILE A 1 204 ? 2.763 -4.813 -15.634 1.00 88.00 204 ILE A C 1
ATOM 1673 O O . ILE A 1 204 ? 1.863 -4.113 -16.103 1.00 88.00 204 ILE A O 1
ATOM 1677 N N . SER A 1 205 ? 2.528 -5.997 -15.080 1.00 87.25 205 SER A N 1
ATOM 1678 C CA . SER A 1 205 ? 1.203 -6.598 -14.926 1.00 87.25 205 SER A CA 1
ATOM 1679 C C . SER A 1 205 ? 1.046 -7.227 -13.538 1.00 87.25 205 SER A C 1
ATOM 1681 O O . SER A 1 205 ? 2.027 -7.499 -12.844 1.00 87.25 205 SER A O 1
ATOM 1683 N N . LYS A 1 206 ? -0.211 -7.427 -13.122 1.00 80.50 206 LYS A N 1
ATOM 1684 C CA . LYS A 1 206 ? -0.530 -8.026 -11.817 1.00 80.50 206 LYS A CA 1
ATOM 1685 C C . LYS A 1 206 ? -0.268 -9.533 -11.794 1.00 80.50 206 LYS A C 1
ATOM 1687 O O . LYS A 1 206 ? 0.322 -10.017 -10.845 1.00 80.50 206 LYS A O 1
ATOM 1692 N N . PHE A 1 207 ? -0.729 -10.245 -12.822 1.00 77.50 207 PHE A N 1
ATOM 1693 C CA . PHE A 1 207 ? -0.736 -11.715 -12.859 1.00 77.50 207 PHE A CA 1
ATOM 1694 C C . PHE A 1 207 ? -0.547 -12.282 -14.270 1.00 77.50 207 PHE A C 1
ATOM 1696 O O . PHE A 1 207 ? -0.645 -13.485 -14.467 1.00 77.50 207 PHE A O 1
ATOM 1703 N N . MET A 1 208 ? -0.340 -11.427 -15.274 1.00 78.31 208 MET A N 1
ATOM 1704 C CA . MET A 1 208 ? -0.310 -11.871 -16.662 1.00 78.31 208 MET A CA 1
ATOM 1705 C C . MET A 1 208 ? 1.106 -12.283 -17.051 1.00 78.31 208 MET A C 1
ATOM 1707 O O . MET A 1 208 ? 1.998 -11.425 -16.972 1.00 78.31 208 MET A O 1
ATOM 1711 N N . PRO A 1 209 ? 1.310 -13.529 -17.512 1.00 78.75 209 PRO A N 1
ATOM 1712 C CA . PRO A 1 209 ? 2.603 -13.976 -17.996 1.00 78.75 209 PRO A CA 1
ATOM 1713 C C . PRO A 1 209 ? 3.138 -13.066 -19.115 1.00 78.75 209 PRO A C 1
ATOM 1715 O O . PRO A 1 209 ? 2.352 -12.481 -19.871 1.00 78.75 209 PRO A O 1
ATOM 1718 N N . PRO A 1 210 ? 4.469 -12.941 -19.263 1.00 77.06 210 PRO A N 1
ATOM 1719 C CA . PRO A 1 210 ? 5.078 -12.069 -20.269 1.00 77.06 210 PRO A CA 1
ATOM 1720 C C . PRO A 1 210 ? 4.609 -12.335 -21.708 1.00 77.06 210 PRO A C 1
ATOM 1722 O O . PRO A 1 210 ? 4.481 -11.392 -22.490 1.00 77.06 210 PRO A O 1
ATOM 1725 N N . GLU A 1 211 ? 4.319 -13.590 -22.053 1.00 78.62 211 GLU A N 1
ATOM 1726 C CA . GLU A 1 211 ? 3.864 -13.998 -23.388 1.00 78.62 211 GLU A CA 1
ATOM 1727 C C . GLU A 1 211 ? 2.476 -13.443 -23.727 1.00 78.62 211 GLU A C 1
ATOM 1729 O O . GLU A 1 211 ? 2.271 -12.841 -24.785 1.00 78.62 211 GLU A O 1
ATOM 1734 N N . ASP A 1 212 ? 1.527 -13.573 -22.802 1.00 78.44 212 ASP A N 1
ATOM 1735 C CA . ASP A 1 212 ? 0.172 -13.050 -22.978 1.00 78.44 212 ASP A CA 1
ATOM 1736 C C . ASP A 1 212 ? 0.153 -11.523 -22.933 1.00 78.44 212 ASP A C 1
ATOM 1738 O O . ASP A 1 212 ? -0.553 -10.871 -23.712 1.00 78.44 212 ASP A O 1
ATOM 1742 N N . LEU A 1 213 ? 1.017 -10.937 -22.100 1.00 78.94 213 LEU A N 1
ATOM 1743 C CA . LEU A 1 213 ? 1.237 -9.499 -22.077 1.00 78.94 213 LEU A CA 1
ATOM 1744 C C . LEU A 1 213 ? 1.760 -9.002 -23.436 1.00 78.94 213 LEU A C 1
ATOM 1746 O O . LEU A 1 213 ? 1.265 -7.998 -23.953 1.00 78.94 213 LEU A O 1
ATOM 1750 N N . ALA A 1 214 ? 2.700 -9.719 -24.061 1.00 78.94 214 ALA A N 1
ATOM 1751 C CA . ALA A 1 214 ? 3.214 -9.384 -25.388 1.00 78.94 214 ALA A CA 1
ATOM 1752 C C . ALA A 1 214 ? 2.116 -9.435 -26.467 1.00 78.94 214 ALA A C 1
ATOM 1754 O O . ALA A 1 214 ? 2.018 -8.511 -27.286 1.00 78.94 214 ALA A O 1
ATOM 1755 N N . LYS A 1 215 ? 1.248 -10.459 -26.438 1.00 79.88 215 LYS A N 1
ATOM 1756 C CA . LYS A 1 215 ? 0.090 -10.570 -27.346 1.00 79.88 215 LYS A CA 1
ATOM 1757 C C . LYS A 1 215 ? -0.857 -9.377 -27.187 1.00 79.88 215 LYS A C 1
ATOM 1759 O O . LYS A 1 215 ? -1.198 -8.735 -28.185 1.00 79.88 215 LYS A O 1
ATOM 1764 N N . LEU A 1 216 ? -1.230 -9.022 -25.955 1.00 75.81 216 LEU A N 1
ATOM 1765 C CA . LEU A 1 216 ? -2.119 -7.883 -25.694 1.00 75.81 216 LEU A CA 1
ATOM 1766 C C . LEU A 1 216 ? -1.504 -6.544 -26.094 1.00 75.81 216 LEU A C 1
ATOM 1768 O O . LEU A 1 216 ? -2.198 -5.698 -26.660 1.00 75.81 216 LEU A O 1
ATOM 1772 N N . ILE A 1 217 ? -0.206 -6.342 -25.857 1.00 75.38 217 ILE A N 1
ATOM 1773 C CA . ILE A 1 217 ? 0.489 -5.126 -26.294 1.00 75.38 217 ILE A CA 1
ATOM 1774 C C . ILE A 1 217 ? 0.448 -5.014 -27.822 1.00 75.38 217 ILE A C 1
ATOM 1776 O O . ILE A 1 217 ? 0.145 -3.938 -28.343 1.00 75.38 217 ILE A O 1
ATOM 1780 N N . LYS A 1 218 ? 0.702 -6.113 -28.548 1.00 77.56 218 LYS A N 1
ATOM 1781 C CA . LYS A 1 218 ? 0.627 -6.143 -30.018 1.00 77.56 218 LYS A CA 1
ATOM 1782 C C . LYS A 1 218 ? -0.786 -5.807 -30.506 1.00 77.56 218 LYS A C 1
ATOM 1784 O O . LYS A 1 218 ? -0.949 -4.928 -31.348 1.00 77.56 218 LYS A O 1
ATOM 1789 N N . GLN A 1 219 ? -1.814 -6.420 -29.917 1.00 75.94 219 GLN A N 1
ATOM 1790 C CA . GLN A 1 219 ? -3.215 -6.134 -30.247 1.00 75.94 219 GLN A CA 1
ATOM 1791 C C . GLN A 1 219 ? -3.623 -4.686 -29.935 1.00 75.94 219 GLN A C 1
ATOM 1793 O O . GLN A 1 219 ? -4.335 -4.062 -30.722 1.00 75.94 219 GLN A O 1
ATOM 1798 N N . SER A 1 220 ? -3.182 -4.138 -28.799 1.00 69.94 220 SER A N 1
ATOM 1799 C CA . SER A 1 220 ? -3.474 -2.758 -28.403 1.00 69.94 220 SER A CA 1
ATOM 1800 C C . SER A 1 220 ? -2.821 -1.749 -29.347 1.00 69.94 220 SER A C 1
ATOM 1802 O O . SER A 1 220 ? -3.456 -0.760 -29.705 1.00 69.94 220 SER A O 1
ATOM 1804 N N . ARG A 1 221 ? -1.574 -1.995 -29.774 1.00 71.94 221 ARG A N 1
ATOM 1805 C CA . ARG A 1 221 ? -0.877 -1.145 -30.753 1.00 71.94 221 ARG A CA 1
ATOM 1806 C C . ARG A 1 221 ? -1.558 -1.181 -32.116 1.00 71.94 221 ARG A C 1
ATOM 1808 O O . ARG A 1 221 ? -1.767 -0.127 -32.704 1.00 71.94 221 ARG A O 1
ATOM 1815 N N . ASN A 1 222 ? -1.960 -2.365 -32.575 1.00 71.56 222 ASN A N 1
ATOM 1816 C CA . ASN A 1 222 ? -2.659 -2.520 -33.851 1.00 71.56 222 ASN A CA 1
ATOM 1817 C C . ASN A 1 222 ? -4.001 -1.773 -33.858 1.00 71.56 222 ASN A C 1
ATOM 1819 O O . ASN A 1 222 ? -4.300 -1.062 -34.812 1.00 71.56 222 ASN A O 1
ATOM 1823 N N . ARG A 1 223 ? -4.781 -1.869 -32.771 1.00 68.94 223 ARG A N 1
ATOM 1824 C CA . ARG A 1 223 ? -6.041 -1.119 -32.619 1.00 68.94 223 ARG A CA 1
ATOM 1825 C C . ARG A 1 223 ? -5.830 0.394 -32.599 1.00 68.94 223 ARG A C 1
ATOM 1827 O O . ARG A 1 223 ? -6.607 1.121 -33.210 1.00 68.94 223 ARG A O 1
ATOM 1834 N N . TYR A 1 224 ? -4.793 0.865 -31.909 1.00 68.38 224 TYR A N 1
ATOM 1835 C CA . TYR A 1 224 ? -4.469 2.290 -31.859 1.00 68.38 224 TYR A CA 1
ATOM 1836 C C . TYR A 1 224 ? -4.044 2.822 -33.238 1.00 68.38 224 TYR A C 1
ATOM 1838 O O . TYR A 1 224 ? -4.614 3.801 -33.709 1.00 68.38 224 TYR A O 1
ATOM 1846 N N . GLY A 1 225 ? -3.145 2.116 -33.933 1.00 68.50 225 GLY A N 1
ATOM 1847 C CA . GLY A 1 225 ? -2.731 2.481 -35.292 1.00 68.50 225 GLY A CA 1
ATOM 1848 C C . GLY A 1 225 ? -3.882 2.451 -36.303 1.00 68.50 225 GLY A C 1
ATOM 1849 O O . GLY A 1 225 ? -3.948 3.299 -37.186 1.00 68.50 225 GLY A O 1
ATOM 1850 N N . MET A 1 226 ? -4.836 1.527 -36.153 1.00 54.34 226 MET A N 1
ATOM 1851 C CA . MET A 1 226 ? -6.054 1.501 -36.970 1.00 54.34 226 MET A CA 1
ATOM 1852 C C . MET A 1 226 ? -6.942 2.728 -36.713 1.00 54.34 226 MET A C 1
ATOM 1854 O O . MET A 1 226 ? -7.406 3.350 -37.664 1.00 54.34 226 MET A O 1
ATOM 1858 N N . ARG A 1 227 ? -7.140 3.121 -35.447 1.00 65.31 227 ARG A N 1
ATOM 1859 C CA . ARG A 1 227 ? -7.905 4.329 -35.092 1.00 65.31 227 ARG A CA 1
ATOM 1860 C C . ARG A 1 227 ? -7.258 5.614 -35.607 1.00 65.31 227 ARG A C 1
ATOM 1862 O O . ARG A 1 227 ? -7.978 6.490 -36.071 1.00 65.31 227 ARG A O 1
ATOM 1869 N N . GLU A 1 228 ? -5.931 5.727 -35.551 1.00 69.69 228 GLU A N 1
ATOM 1870 C CA . GLU A 1 228 ? -5.225 6.882 -36.122 1.00 69.69 228 GLU A CA 1
ATOM 1871 C C . GLU A 1 228 ? -5.378 6.953 -37.642 1.00 69.69 228 GLU A C 1
ATOM 1873 O O . GLU A 1 228 ? -5.682 8.023 -38.160 1.00 69.69 228 GLU A O 1
ATOM 1878 N N . ARG A 1 229 ? -5.274 5.819 -38.348 1.00 65.44 229 ARG A N 1
ATOM 1879 C CA . ARG A 1 229 ? -5.507 5.762 -39.801 1.00 65.44 229 ARG A CA 1
ATOM 1880 C C . ARG A 1 229 ? -6.932 6.165 -40.181 1.00 65.44 229 ARG A C 1
ATOM 1882 O O . ARG A 1 229 ? -7.103 6.924 -41.124 1.00 65.44 229 ARG A O 1
ATOM 1889 N N . ILE A 1 230 ? -7.940 5.709 -39.432 1.00 60.41 230 ILE A N 1
ATOM 1890 C CA . ILE A 1 230 ? -9.344 6.107 -39.643 1.00 60.41 230 ILE A CA 1
ATOM 1891 C C . ILE A 1 230 ? -9.517 7.615 -39.418 1.00 60.41 230 ILE A C 1
ATOM 1893 O O . ILE A 1 230 ? -10.170 8.281 -40.213 1.00 60.41 230 ILE A O 1
ATOM 1897 N N . ARG A 1 231 ? -8.903 8.170 -38.366 1.00 65.88 231 ARG A N 1
ATOM 1898 C CA . ARG A 1 231 ? -8.980 9.605 -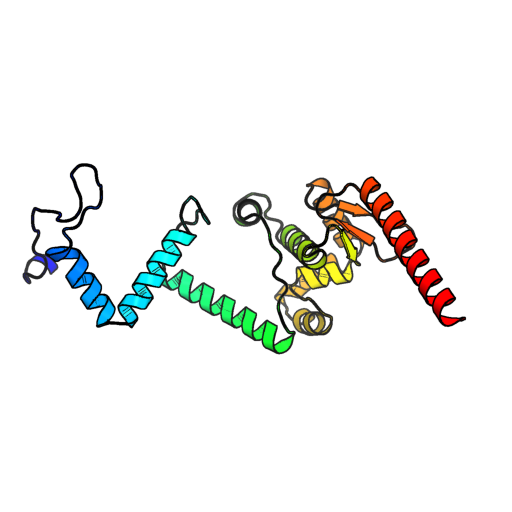38.062 1.00 65.88 231 ARG A CA 1
ATOM 1899 C C . ARG A 1 231 ? -8.272 10.463 -39.121 1.00 65.88 231 ARG A C 1
ATOM 1901 O O . ARG A 1 231 ? -8.766 11.534 -39.436 1.00 65.88 231 ARG A O 1
ATOM 1908 N N . GLN A 1 232 ? -7.156 9.992 -39.678 1.00 65.31 232 GLN A N 1
ATOM 1909 C CA . GLN A 1 232 ? -6.458 10.660 -40.782 1.00 65.31 232 GLN A CA 1
ATOM 1910 C C . GLN A 1 232 ? -7.262 10.592 -42.087 1.00 65.31 232 GLN A C 1
ATOM 1912 O O . GLN A 1 232 ? -7.441 11.614 -42.740 1.00 65.31 232 GLN A O 1
ATOM 1917 N N . ALA A 1 233 ? -7.819 9.425 -42.428 1.00 56.41 233 ALA A N 1
ATOM 1918 C CA . ALA A 1 233 ? -8.668 9.266 -43.609 1.00 56.41 233 ALA A CA 1
ATOM 1919 C C . ALA A 1 233 ? -9.933 10.141 -43.537 1.00 56.41 233 ALA A C 1
ATOM 1921 O O . ALA A 1 233 ? -10.289 10.776 -44.521 1.00 56.41 233 ALA A O 1
ATOM 1922 N N . ALA A 1 234 ? -10.559 10.247 -42.361 1.00 59.41 234 ALA A N 1
ATOM 1923 C CA . ALA A 1 234 ? -11.721 11.109 -42.133 1.00 59.41 234 ALA A CA 1
ATOM 1924 C C . ALA A 1 234 ? -11.401 12.616 -42.124 1.00 59.41 234 ALA A C 1
ATOM 1926 O O . ALA A 1 234 ? -12.316 13.417 -42.238 1.00 59.41 234 ALA A O 1
ATOM 1927 N N . ALA A 1 235 ? -10.132 13.006 -41.965 1.00 62.75 235 ALA A N 1
ATOM 1928 C CA . ALA A 1 235 ? -9.691 14.404 -42.019 1.00 62.75 235 ALA A CA 1
ATOM 1929 C C . ALA A 1 235 ? -9.238 14.844 -43.425 1.00 62.75 235 ALA A C 1
ATOM 1931 O O . ALA A 1 235 ? -8.854 15.995 -43.605 1.00 62.75 235 ALA A O 1
ATOM 1932 N N . THR A 1 236 ? -9.226 13.920 -44.393 1.00 59.66 236 THR A N 1
ATOM 1933 C CA . THR A 1 236 ? -8.812 14.167 -45.788 1.00 59.66 236 THR A CA 1
ATOM 1934 C C . THR A 1 236 ? -10.015 14.192 -46.750 1.00 59.66 236 THR A C 1
ATOM 1936 O O . THR A 1 236 ? -9.829 14.283 -47.960 1.00 59.66 236 THR A O 1
ATOM 1939 N N . ILE A 1 237 ? -11.237 14.088 -46.215 1.00 47.22 237 ILE A N 1
ATOM 1940 C CA . ILE A 1 237 ? -12.526 14.265 -46.907 1.00 47.22 237 ILE A CA 1
ATOM 1941 C C . ILE A 1 237 ? -13.095 15.605 -46.448 1.00 47.22 237 ILE A C 1
ATOM 1943 O O . ILE A 1 237 ? -13.603 16.347 -47.313 1.00 47.22 237 ILE A O 1
#

Foldseek 3Di:
DVVVVVVPPDDPDVDPQQQDPVRHGRHDCVPPVVVVVVVCVVDVVVVVVVVLVVVVCVCCDPVHLVDDDPDSVVVVVVVVVVVVVQVVCCVVQNHFQDFDDDSVVVCCCVPHPVVPLLLVLLLRLLSSQCPPHQKDKDAQVSSLCSSQRHNDPVSSVVCCVPPVSVVSCVQSVDPVSVVVSVVVCVVVQQKEKADPPPDRIIMIGGHDHNVVVVVVVVVVVVVVVVVVVVVVVVVVD

Radius of gyration: 27.52 Å; chains: 1; bounding box: 59×40×98 Å

Sequence (237 aa):
MTEAIEDGVILYEDNNPGFDAKGNFNPEPDLCLNPLVKLLEEDSRMRDEAILNYQLHLGTSKDHLRINIKSNSNIKSQWEEASKIKQAFEQRFGPDAMPIIKKDLAYSFRDQQLHDLDLFRAYIGIRSIIGRRNFAATYKPAILSRMIGCKNKAAFEAFSQEPHLRPTIERYGKRYQMDHLLHTLRDRGFIMYLSPGRRRSFYISKFMPPEDLAKLIKQSRNRYGMRERIRQAAATI